Protein AF-M7N4N2-F1 (afdb_monomer)

Mean predicted aligned error: 5.23 Å

Structure (mmCIF, N/CA/C/O backbone):
data_AF-M7N4N2-F1
#
_entry.id   AF-M7N4N2-F1
#
loop_
_atom_site.group_PDB
_atom_site.id
_atom_site.type_symbol
_atom_site.label_atom_id
_atom_site.label_alt_id
_atom_site.label_comp_id
_atom_site.label_asym_id
_atom_site.label_entity_id
_atom_site.label_seq_id
_atom_site.pdbx_PDB_ins_code
_atom_site.Cartn_x
_atom_site.Cartn_y
_atom_site.Cartn_z
_atom_site.occupancy
_atom_site.B_iso_or_equiv
_atom_site.auth_seq_id
_atom_site.auth_comp_id
_atom_site.auth_asym_id
_atom_site.auth_atom_id
_atom_site.pdbx_PDB_model_num
ATOM 1 N N . MET A 1 1 ? 26.432 -6.844 -20.783 1.00 90.00 1 MET A N 1
ATOM 2 C CA . MET A 1 1 ? 25.472 -7.544 -21.665 1.00 90.00 1 MET A CA 1
ATOM 3 C C . MET A 1 1 ? 24.574 -6.519 -22.333 1.00 90.00 1 MET A C 1
ATOM 5 O O . MET A 1 1 ? 24.394 -5.454 -21.760 1.00 90.00 1 MET A O 1
ATOM 9 N N . THR A 1 2 ? 24.080 -6.800 -23.537 1.00 94.50 2 THR A N 1
ATOM 10 C CA . THR A 1 2 ? 23.067 -5.969 -24.218 1.00 94.50 2 THR A CA 1
ATOM 11 C C . THR A 1 2 ? 21.668 -6.240 -23.650 1.00 94.50 2 THR A C 1
ATOM 13 O O . THR A 1 2 ? 21.467 -7.261 -22.993 1.00 94.50 2 THR A O 1
ATOM 16 N N . HIS A 1 3 ? 20.696 -5.360 -23.920 1.00 93.00 3 HIS A N 1
ATOM 17 C CA . HIS A 1 3 ? 19.311 -5.531 -23.453 1.00 93.00 3 HIS A CA 1
ATOM 18 C C . HIS A 1 3 ? 18.666 -6.846 -23.940 1.00 93.00 3 HIS A C 1
ATOM 20 O O . HIS A 1 3 ? 18.163 -7.582 -23.093 1.00 93.00 3 HIS A O 1
ATOM 26 N N . PRO A 1 4 ? 18.774 -7.248 -25.227 1.00 93.38 4 PRO A N 1
ATOM 27 C CA . PRO A 1 4 ? 18.257 -8.546 -25.669 1.00 93.38 4 PRO A CA 1
ATOM 28 C C . PRO A 1 4 ? 18.924 -9.741 -24.977 1.00 93.38 4 PRO A C 1
ATOM 30 O O . PRO A 1 4 ? 18.243 -10.692 -24.610 1.00 93.38 4 PRO A O 1
ATOM 33 N N . GLN A 1 5 ? 20.242 -9.682 -24.745 1.00 94.38 5 GLN A N 1
ATOM 34 C CA . GLN A 1 5 ? 20.967 -10.743 -24.032 1.00 94.38 5 GLN A CA 1
ATOM 35 C C . GLN A 1 5 ? 20.515 -10.870 -22.574 1.00 94.38 5 GLN A C 1
ATOM 37 O O . GLN A 1 5 ? 20.420 -11.979 -22.062 1.00 94.38 5 GLN A O 1
ATOM 42 N N . PHE A 1 6 ? 20.232 -9.746 -21.910 1.00 94.38 6 PHE A N 1
ATOM 43 C CA . PHE A 1 6 ? 19.713 -9.737 -20.545 1.00 94.38 6 PHE A CA 1
ATOM 44 C C . PHE A 1 6 ? 18.327 -10.395 -20.464 1.00 94.38 6 PHE A C 1
ATOM 46 O O . PHE A 1 6 ? 18.113 -11.277 -19.636 1.00 94.38 6 PHE A O 1
ATOM 53 N N . LEU A 1 7 ? 17.406 -10.019 -21.360 1.00 92.12 7 LEU A N 1
ATOM 54 C CA . LEU A 1 7 ? 16.065 -10.612 -21.400 1.00 92.12 7 LEU A CA 1
ATOM 55 C C . LEU A 1 7 ? 16.107 -12.111 -21.719 1.00 92.12 7 LEU A C 1
ATOM 57 O O . LEU A 1 7 ? 15.398 -12.890 -21.084 1.00 92.12 7 LEU A O 1
ATOM 61 N N . GLN A 1 8 ? 16.962 -12.517 -22.660 1.00 92.50 8 GLN A N 1
ATOM 62 C CA . GLN A 1 8 ? 17.154 -13.924 -22.999 1.00 92.50 8 GLN A CA 1
ATOM 63 C C . GLN A 1 8 ? 17.687 -14.724 -21.802 1.00 92.50 8 GLN A C 1
ATOM 65 O O . GLN A 1 8 ? 17.122 -15.762 -21.471 1.00 92.50 8 GLN A O 1
ATOM 70 N N . ALA A 1 9 ? 18.711 -14.220 -21.104 1.00 92.75 9 ALA A N 1
ATOM 71 C CA . ALA A 1 9 ? 19.271 -14.887 -19.928 1.00 92.75 9 ALA A CA 1
ATOM 72 C C . ALA A 1 9 ? 18.239 -15.045 -18.796 1.00 92.75 9 ALA A C 1
ATOM 74 O O . ALA A 1 9 ? 18.207 -16.074 -18.120 1.00 92.75 9 ALA A O 1
ATOM 75 N N . LEU A 1 10 ? 17.358 -14.054 -18.609 1.00 91.62 10 LEU A N 1
ATOM 76 C CA . LEU A 1 10 ? 16.257 -14.153 -17.652 1.00 91.62 10 LEU A CA 1
ATOM 77 C C . LEU A 1 10 ? 15.253 -15.247 -18.049 1.00 91.62 10 LEU A C 1
ATOM 79 O O . LEU A 1 10 ? 14.837 -16.033 -17.195 1.00 91.62 10 LEU A O 1
ATOM 83 N N . GLN A 1 11 ? 14.880 -15.300 -19.331 1.00 89.62 11 GLN A N 1
ATOM 84 C CA . GLN A 1 11 ? 13.925 -16.270 -19.868 1.00 89.62 11 GLN A CA 1
ATOM 85 C C . GLN A 1 11 ? 14.457 -17.708 -19.819 1.00 89.62 11 GLN A C 1
ATOM 87 O O . GLN A 1 11 ? 13.705 -18.630 -19.520 1.00 89.62 11 GLN A O 1
ATOM 92 N N . GLU A 1 12 ? 15.749 -17.898 -20.073 1.00 91.31 12 GLU A N 1
ATOM 93 C CA . GLU A 1 12 ? 16.419 -19.203 -20.018 1.00 91.31 12 GLU A CA 1
ATOM 94 C C . GLU A 1 12 ? 16.733 -19.654 -18.582 1.00 91.31 12 GLU A C 1
ATOM 96 O O . GLU A 1 12 ? 17.287 -20.734 -18.396 1.00 91.31 12 GLU A O 1
ATOM 101 N N . ALA A 1 13 ? 16.371 -18.845 -17.574 1.00 89.44 13 ALA A N 1
ATOM 102 C CA . ALA A 1 13 ? 16.713 -19.061 -16.171 1.00 89.44 13 ALA A CA 1
ATOM 103 C C . ALA A 1 13 ? 18.212 -19.357 -15.997 1.00 89.44 13 ALA A C 1
ATOM 105 O O . ALA A 1 13 ? 18.594 -20.365 -15.416 1.00 89.44 13 ALA A O 1
ATOM 106 N N . ALA A 1 14 ? 19.067 -18.489 -16.540 1.00 91.25 14 ALA A N 1
ATOM 107 C CA . ALA A 1 14 ? 20.512 -18.612 -16.403 1.00 91.25 14 ALA A CA 1
ATOM 108 C C . ALA A 1 14 ? 21.015 -17.973 -15.099 1.00 91.25 14 ALA A C 1
ATOM 110 O O . ALA A 1 14 ? 20.439 -16.999 -14.610 1.00 91.25 14 ALA A O 1
ATOM 111 N N . ASP A 1 15 ? 22.145 -18.471 -14.592 1.00 96.62 15 ASP A N 1
ATOM 112 C CA . ASP A 1 15 ? 22.911 -17.775 -13.559 1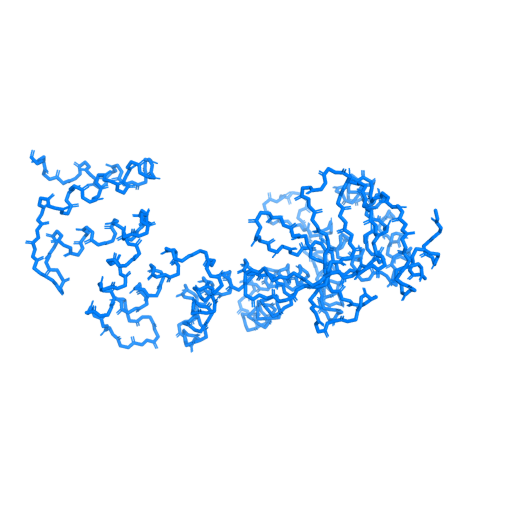.00 96.62 15 ASP A CA 1
ATOM 113 C C . ASP A 1 15 ? 23.715 -16.638 -14.203 1.00 96.62 15 ASP A C 1
ATOM 115 O O . ASP A 1 15 ? 24.532 -16.866 -15.103 1.00 96.62 15 ASP A O 1
ATOM 119 N N . PHE A 1 16 ? 23.505 -15.400 -13.757 1.00 96.19 16 PHE A N 1
ATOM 120 C CA . PHE A 1 16 ? 24.294 -14.263 -14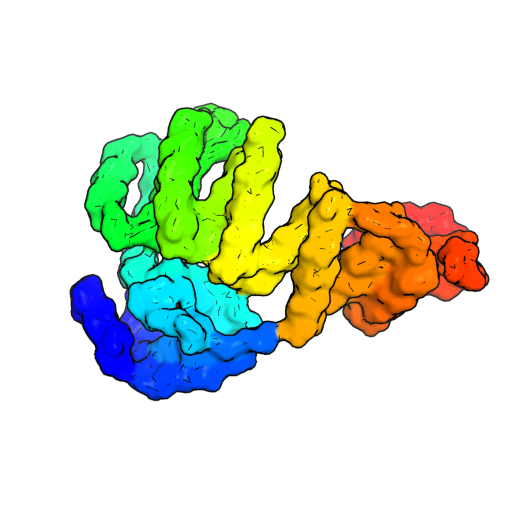.228 1.00 96.19 16 PHE A CA 1
ATOM 121 C C . PHE A 1 16 ? 24.300 -13.101 -13.238 1.00 96.19 16 PHE A C 1
ATOM 123 O O . PHE A 1 16 ? 23.406 -12.927 -12.418 1.00 96.19 16 PHE A O 1
ATOM 130 N N . ARG A 1 17 ? 25.322 -12.255 -13.362 1.00 96.44 17 ARG A N 1
ATOM 131 C CA . ARG A 1 17 ? 25.470 -11.024 -12.585 1.00 96.44 17 ARG A CA 1
ATOM 132 C C . ARG A 1 17 ? 25.033 -9.818 -13.413 1.00 96.44 17 ARG A C 1
ATOM 134 O O . ARG A 1 17 ? 25.464 -9.666 -14.559 1.00 96.44 17 ARG A O 1
ATOM 141 N N . PHE A 1 18 ? 24.237 -8.933 -12.823 1.00 95.69 18 PHE A N 1
ATOM 142 C CA . PHE A 1 18 ? 23.783 -7.693 -13.454 1.00 95.69 18 PHE A CA 1
ATOM 143 C C . PHE A 1 18 ? 23.771 -6.542 -12.445 1.00 95.69 18 PHE A C 1
ATOM 145 O O . PHE A 1 18 ? 23.367 -6.730 -11.309 1.00 95.69 18 PHE A O 1
ATOM 152 N N . SER A 1 19 ? 24.197 -5.344 -12.852 1.00 94.06 19 SER A N 1
ATOM 153 C CA . SER A 1 19 ? 24.074 -4.141 -12.020 1.00 94.06 19 SER A CA 1
ATOM 154 C C . SER A 1 19 ? 23.081 -3.180 -12.652 1.00 94.06 19 SER A C 1
ATOM 156 O O . SER A 1 19 ? 23.233 -2.812 -13.820 1.00 94.06 19 SER A O 1
ATOM 158 N N . ASP A 1 20 ? 22.099 -2.749 -11.865 1.00 90.81 20 ASP A N 1
ATOM 159 C CA . ASP A 1 20 ? 21.059 -1.805 -12.284 1.00 90.81 20 ASP A CA 1
ATOM 160 C C . ASP A 1 20 ? 21.465 -0.334 -12.073 1.00 90.81 20 ASP A C 1
ATOM 162 O O . ASP A 1 20 ? 20.691 0.582 -12.354 1.00 90.81 20 ASP A O 1
ATOM 166 N N . GLY A 1 21 ? 22.704 -0.104 -11.623 1.00 88.56 21 GLY A N 1
ATOM 167 C CA . GLY A 1 21 ? 23.272 1.210 -11.329 1.00 88.56 21 GLY A CA 1
ATOM 168 C C . GLY A 1 21 ? 23.210 1.625 -9.862 1.00 88.56 21 GLY A C 1
ATOM 169 O O . GLY A 1 21 ? 23.968 2.523 -9.495 1.00 88.56 21 GLY A O 1
ATOM 170 N N . THR A 1 22 ? 22.373 0.977 -9.053 1.00 87.12 22 THR A N 1
ATOM 171 C CA . THR A 1 22 ? 22.318 1.148 -7.596 1.00 87.12 22 THR A CA 1
ATOM 172 C C . THR A 1 22 ? 22.915 -0.078 -6.926 1.00 87.12 22 THR A C 1
ATOM 174 O O . THR A 1 22 ? 23.898 0.044 -6.201 1.00 87.12 22 THR A O 1
ATOM 177 N N . ASP A 1 23 ? 22.404 -1.248 -7.297 1.00 91.38 23 ASP A N 1
ATOM 178 C CA . ASP A 1 23 ? 22.748 -2.526 -6.699 1.00 91.38 23 ASP A CA 1
ATOM 179 C C . ASP A 1 23 ? 23.382 -3.453 -7.741 1.00 91.38 23 ASP A C 1
ATOM 181 O O . ASP A 1 23 ? 23.392 -3.200 -8.960 1.00 91.38 23 ASP A O 1
ATOM 185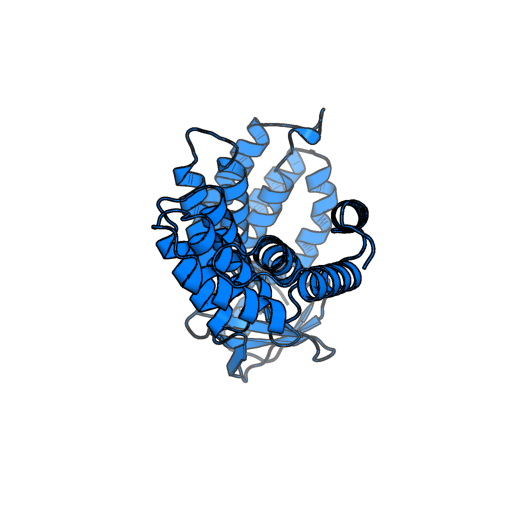 N N . THR A 1 24 ? 23.958 -4.545 -7.249 1.00 95.38 24 THR A N 1
ATOM 186 C CA . THR A 1 24 ? 24.363 -5.674 -8.080 1.00 95.38 24 THR A CA 1
ATOM 187 C C . THR A 1 24 ? 23.529 -6.881 -7.696 1.00 95.38 24 THR A C 1
ATOM 189 O O . THR A 1 24 ? 23.565 -7.325 -6.557 1.00 95.38 24 THR A O 1
ATOM 192 N N . TRP A 1 25 ? 22.851 -7.435 -8.692 1.00 96.50 25 TRP A N 1
ATOM 193 C CA . TRP A 1 25 ? 21.963 -8.578 -8.596 1.00 96.50 25 TRP A CA 1
ATOM 194 C C . TRP A 1 25 ? 22.638 -9.838 -9.142 1.00 96.50 25 TRP A C 1
ATOM 196 O O . TRP A 1 25 ? 23.201 -9.844 -10.247 1.00 96.50 25 TRP A O 1
ATOM 206 N N . LEU A 1 26 ? 22.552 -10.913 -8.370 1.00 97.38 26 LEU A N 1
ATOM 207 C CA . LEU A 1 26 ? 22.976 -12.265 -8.702 1.00 97.38 26 LEU A CA 1
ATOM 208 C C . LEU A 1 26 ? 21.730 -13.069 -9.082 1.00 97.38 26 LEU A C 1
ATOM 210 O O . LEU A 1 26 ? 21.012 -13.577 -8.224 1.00 97.38 26 LEU A O 1
ATOM 214 N N . PHE A 1 27 ? 21.437 -13.148 -10.380 1.00 96.44 27 PHE A N 1
ATOM 215 C CA . PHE A 1 27 ? 20.313 -13.929 -10.886 1.00 96.44 27 PHE A CA 1
ATOM 216 C C . PHE A 1 27 ? 20.612 -15.415 -10.778 1.00 96.44 27 PHE A C 1
ATOM 218 O O . PHE A 1 27 ? 21.732 -15.839 -11.068 1.00 96.44 27 PHE A O 1
ATOM 225 N N . THR A 1 28 ? 19.592 -16.188 -10.404 1.00 94.38 28 THR A N 1
ATOM 226 C CA . THR A 1 28 ? 19.721 -17.630 -10.203 1.00 94.38 28 THR A CA 1
ATOM 227 C C . THR A 1 28 ? 18.779 -18.451 -11.079 1.00 94.38 28 THR A C 1
ATOM 229 O O . THR A 1 28 ? 17.585 -18.158 -11.204 1.00 94.38 28 THR A O 1
ATOM 232 N N . ALA A 1 29 ? 19.320 -19.542 -11.619 1.00 94.56 29 ALA A N 1
ATOM 233 C CA . ALA A 1 29 ? 18.604 -20.603 -12.310 1.00 94.56 29 ALA A CA 1
ATOM 234 C C . ALA A 1 29 ? 17.693 -21.423 -11.387 1.00 94.56 29 ALA A C 1
ATOM 236 O O . ALA A 1 29 ? 16.731 -22.035 -11.846 1.00 94.56 29 ALA A O 1
ATOM 237 N N . SER A 1 30 ? 17.985 -21.443 -10.082 1.00 93.38 30 SER A N 1
ATOM 238 C CA . SER A 1 30 ? 17.276 -22.287 -9.113 1.00 93.38 30 SER A CA 1
ATOM 239 C C . SER A 1 30 ? 15.845 -21.825 -8.816 1.00 93.38 30 SER A C 1
ATOM 241 O O . SER A 1 30 ? 15.022 -22.652 -8.428 1.00 93.38 30 SER A O 1
ATOM 243 N N . ARG A 1 31 ? 15.545 -20.533 -9.031 1.00 92.94 31 ARG A N 1
ATOM 244 C CA . ARG A 1 31 ? 14.210 -19.918 -8.901 1.00 92.94 31 ARG A CA 1
ATOM 245 C C . ARG A 1 31 ? 13.448 -20.365 -7.635 1.00 92.94 31 ARG A C 1
ATOM 247 O O . ARG A 1 31 ? 12.336 -20.887 -7.756 1.00 92.94 31 ARG A O 1
ATOM 254 N N . PRO A 1 32 ? 14.027 -20.223 -6.424 1.00 94.94 32 PRO A N 1
ATOM 255 C CA . PRO A 1 32 ? 13.414 -20.768 -5.224 1.00 94.94 32 PRO A CA 1
ATOM 256 C C . PRO A 1 32 ? 12.083 -20.073 -4.928 1.00 94.94 32 PRO A C 1
ATOM 258 O O . PRO A 1 32 ? 11.907 -18.880 -5.187 1.00 94.94 32 PRO A O 1
ATOM 261 N N . LEU A 1 33 ? 11.143 -20.841 -4.377 1.00 95.38 33 LEU A N 1
ATOM 262 C CA . LEU A 1 33 ? 9.864 -20.319 -3.921 1.00 95.38 33 LEU A CA 1
ATOM 263 C C . LEU A 1 33 ? 9.989 -19.842 -2.474 1.00 95.38 33 LEU A C 1
ATOM 265 O O . LEU A 1 33 ? 10.399 -20.609 -1.603 1.00 95.38 33 LEU A O 1
ATOM 269 N N . VAL A 1 34 ? 9.572 -18.608 -2.220 1.00 94.31 34 VAL A N 1
ATOM 270 C CA . VAL A 1 34 ? 9.496 -18.020 -0.881 1.00 94.31 34 VAL A CA 1
ATOM 271 C C . VAL A 1 34 ? 8.070 -17.567 -0.593 1.00 94.31 34 VAL A C 1
ATOM 273 O O . VAL A 1 34 ? 7.335 -17.168 -1.498 1.00 94.31 34 VAL A O 1
ATOM 276 N N . GLN A 1 35 ? 7.666 -17.649 0.673 1.00 92.81 35 GLN A N 1
ATOM 277 C CA . GLN A 1 35 ? 6.373 -17.149 1.124 1.00 92.81 35 GLN A CA 1
ATOM 278 C C . GLN A 1 35 ? 6.588 -15.885 1.954 1.00 92.81 35 GLN A C 1
ATOM 280 O O . GLN A 1 35 ? 7.230 -15.934 3.000 1.00 92.81 35 GLN A O 1
ATOM 285 N N . VAL A 1 36 ? 6.035 -14.771 1.485 1.00 90.81 36 VAL A N 1
ATOM 286 C CA . VAL A 1 36 ? 6.183 -13.438 2.075 1.00 90.81 36 VAL A CA 1
ATOM 287 C C . VAL A 1 36 ? 4.798 -12.832 2.233 1.00 90.81 36 VAL A C 1
ATOM 289 O O . VAL A 1 36 ? 4.016 -12.824 1.285 1.00 90.81 36 VAL A O 1
ATOM 292 N N . GLU A 1 37 ? 4.453 -12.411 3.451 1.00 88.06 37 GLU A N 1
ATOM 293 C CA . GLU A 1 37 ? 3.148 -11.812 3.780 1.00 88.06 37 GLU A CA 1
ATOM 294 C C . GLU A 1 37 ? 1.936 -12.627 3.268 1.00 88.06 37 GLU A C 1
ATOM 296 O O . GLU A 1 37 ? 0.955 -12.103 2.732 1.00 88.06 37 GLU A O 1
ATOM 301 N N . GLY A 1 38 ? 2.024 -13.959 3.376 1.00 84.19 38 GLY A N 1
ATOM 302 C CA . GLY A 1 38 ? 0.986 -14.887 2.912 1.00 84.19 38 GLY A CA 1
ATOM 303 C C . GLY A 1 38 ? 0.906 -15.070 1.389 1.00 84.19 38 GLY A C 1
ATOM 304 O O . GLY A 1 38 ? 0.052 -15.821 0.919 1.00 84.19 38 GLY A O 1
ATOM 305 N N . GLN A 1 39 ? 1.794 -14.440 0.620 1.00 86.88 39 GLN A N 1
ATOM 306 C CA . GLN A 1 39 ? 1.899 -14.553 -0.834 1.00 86.88 39 GLN A CA 1
ATOM 307 C C . GLN A 1 39 ? 3.131 -15.371 -1.234 1.00 86.88 39 GLN A C 1
ATOM 309 O O . GLN A 1 39 ? 4.159 -15.350 -0.565 1.00 86.88 39 GLN A O 1
ATOM 314 N N . ASN A 1 40 ? 3.024 -16.095 -2.346 1.00 92.62 40 ASN A N 1
ATOM 315 C CA . ASN A 1 40 ? 4.109 -16.911 -2.880 1.00 92.62 40 ASN A CA 1
ATOM 316 C C . ASN A 1 40 ? 4.858 -16.144 -3.972 1.00 92.62 40 ASN A C 1
ATOM 318 O O . ASN A 1 40 ? 4.245 -15.706 -4.952 1.00 92.62 40 ASN A O 1
ATOM 322 N N . PHE A 1 41 ? 6.176 -16.061 -3.832 1.00 94.88 41 PHE A N 1
ATOM 323 C CA . PHE A 1 41 ? 7.072 -15.427 -4.789 1.00 94.88 41 PHE A CA 1
ATOM 324 C C . PHE A 1 41 ? 8.110 -16.415 -5.306 1.00 94.88 41 PHE A C 1
ATOM 326 O O . PHE A 1 41 ? 8.611 -17.257 -4.565 1.00 94.88 41 PHE A O 1
ATOM 333 N N . ILE A 1 42 ? 8.440 -16.289 -6.586 1.00 95.25 42 ILE A N 1
ATOM 334 C CA . ILE A 1 42 ? 9.600 -16.929 -7.198 1.00 95.25 42 ILE A CA 1
ATOM 335 C C . ILE A 1 42 ? 10.741 -15.919 -7.143 1.00 95.25 42 ILE A C 1
ATOM 337 O O . ILE A 1 42 ? 10.647 -14.851 -7.753 1.00 95.25 42 ILE A O 1
ATOM 341 N N . VAL A 1 43 ? 11.815 -16.252 -6.432 1.00 95.62 43 VAL A N 1
ATOM 342 C CA . VAL A 1 43 ? 13.010 -15.407 -6.365 1.00 95.62 43 VAL A CA 1
ATOM 343 C C . VAL A 1 43 ? 13.768 -15.511 -7.682 1.00 95.62 43 VAL A C 1
ATOM 345 O O . VAL A 1 43 ? 14.073 -16.598 -8.176 1.00 95.62 43 VAL A O 1
ATOM 348 N N . LEU A 1 44 ? 14.061 -14.359 -8.272 1.00 95.56 44 LEU A N 1
ATOM 349 C CA . LEU A 1 44 ? 14.804 -14.242 -9.515 1.00 95.56 44 LEU A CA 1
ATOM 350 C C . LEU A 1 44 ? 16.286 -13.952 -9.284 1.00 95.56 44 LEU A C 1
ATOM 352 O O . LEU A 1 44 ? 17.119 -14.450 -10.047 1.00 95.56 44 LEU A O 1
ATOM 356 N N . ALA A 1 45 ? 16.594 -13.140 -8.276 1.00 96.44 45 ALA A N 1
ATOM 357 C CA . ALA A 1 45 ? 17.944 -12.723 -7.938 1.00 96.44 45 ALA A CA 1
ATOM 358 C C . ALA A 1 45 ? 18.055 -12.341 -6.461 1.00 96.44 45 ALA A C 1
ATOM 360 O O . ALA A 1 45 ? 17.051 -12.037 -5.822 1.00 96.44 45 ALA A O 1
ATOM 361 N N . GLU A 1 46 ? 19.284 -12.294 -5.966 1.00 96.88 46 GLU A N 1
ATOM 362 C CA . GLU A 1 46 ? 19.640 -11.737 -4.658 1.00 96.88 46 GLU A CA 1
ATOM 363 C C . GLU A 1 46 ? 20.687 -10.645 -4.864 1.00 96.88 46 GLU A C 1
ATOM 365 O O . GLU A 1 46 ? 21.408 -10.655 -5.869 1.00 96.88 46 GLU A O 1
ATOM 370 N N . ASP A 1 47 ? 20.755 -9.676 -3.966 1.00 95.06 47 ASP A N 1
ATOM 371 C CA . ASP A 1 47 ? 21.833 -8.697 -3.976 1.00 95.06 47 ASP A CA 1
ATOM 372 C C . ASP A 1 47 ? 23.170 -9.336 -3.530 1.00 95.06 47 ASP A C 1
ATOM 374 O O . ASP A 1 47 ? 23.227 -10.474 -3.063 1.00 95.06 47 ASP A O 1
ATOM 378 N N . GLU A 1 48 ? 24.293 -8.630 -3.700 1.00 93.06 48 GLU A N 1
ATOM 379 C CA . GLU A 1 48 ? 25.612 -9.177 -3.335 1.00 93.06 48 GLU A CA 1
ATOM 380 C C . GLU A 1 48 ? 25.811 -9.391 -1.829 1.00 93.06 48 GLU A C 1
ATOM 382 O O . GLU A 1 48 ? 26.700 -10.159 -1.451 1.00 93.06 48 GLU A O 1
ATOM 387 N N . LEU A 1 49 ? 25.033 -8.710 -0.982 1.00 89.94 49 LEU A N 1
ATOM 388 C CA . LEU A 1 49 ? 25.108 -8.859 0.470 1.00 89.94 49 LEU A CA 1
ATOM 389 C C . LEU A 1 49 ? 24.196 -9.984 0.985 1.00 89.94 49 LEU A C 1
ATOM 391 O O . LEU A 1 49 ? 24.407 -10.460 2.101 1.00 89.94 49 LEU A O 1
ATOM 395 N N . GLY A 1 50 ? 23.244 -10.453 0.170 1.00 88.75 50 GLY A N 1
ATOM 396 C CA . GLY A 1 50 ? 22.231 -11.432 0.568 1.00 88.75 50 GLY A CA 1
ATOM 397 C C . GLY A 1 50 ? 21.196 -10.854 1.538 1.00 88.75 50 GLY A C 1
ATOM 398 O O . GLY A 1 50 ? 20.578 -11.606 2.290 1.00 88.75 50 GLY A O 1
ATOM 399 N N . GLU A 1 51 ? 21.049 -9.530 1.558 1.00 89.69 51 GLU A N 1
ATOM 400 C CA . GLU A 1 51 ? 20.103 -8.793 2.400 1.00 89.69 51 GLU A CA 1
ATOM 401 C C . GLU A 1 51 ? 18.750 -8.625 1.696 1.00 89.69 51 GLU A C 1
ATOM 403 O O . GLU A 1 51 ? 17.706 -8.647 2.352 1.00 89.69 51 GLU A O 1
ATOM 408 N N . SER A 1 52 ? 18.765 -8.545 0.363 1.00 94.88 52 SER A N 1
ATOM 409 C CA . SER A 1 52 ? 17.590 -8.251 -0.450 1.00 94.88 52 SER A CA 1
ATOM 410 C C . SER A 1 52 ? 17.418 -9.275 -1.563 1.00 94.88 52 SER A C 1
ATOM 412 O O . SER A 1 52 ? 18.343 -9.595 -2.314 1.00 94.88 52 SER A O 1
ATOM 414 N N . GLN A 1 53 ? 16.191 -9.757 -1.729 1.00 96.50 53 GLN A N 1
ATOM 415 C CA . GLN A 1 53 ? 15.826 -10.637 -2.833 1.00 96.50 53 GLN A CA 1
ATOM 416 C C . GLN A 1 53 ? 14.931 -9.888 -3.816 1.00 96.50 53 GLN A C 1
ATOM 418 O O . GLN A 1 53 ? 14.092 -9.080 -3.437 1.00 96.50 53 GLN A O 1
ATOM 423 N N . MET A 1 54 ? 15.069 -10.181 -5.102 1.00 96.19 54 MET A N 1
ATOM 424 C CA . MET A 1 54 ? 14.144 -9.717 -6.126 1.00 96.19 54 MET A CA 1
ATOM 425 C C . MET A 1 54 ? 13.340 -10.904 -6.630 1.00 96.19 54 MET A C 1
ATOM 427 O O . MET A 1 54 ? 13.910 -11.920 -7.031 1.00 96.19 54 MET A O 1
ATOM 431 N N . GLY A 1 55 ? 12.019 -10.771 -6.659 1.00 95.38 55 GLY A N 1
ATOM 432 C CA . GLY A 1 55 ? 11.123 -11.847 -7.055 1.00 95.38 55 GLY A CA 1
ATOM 433 C C . GLY A 1 55 ? 9.921 -11.387 -7.865 1.00 95.38 55 GLY A C 1
ATOM 434 O O . GLY A 1 55 ? 9.680 -10.201 -8.069 1.00 95.38 55 GLY A O 1
ATOM 435 N N . ILE A 1 56 ? 9.161 -12.368 -8.329 1.00 94.81 56 ILE A N 1
ATOM 436 C CA . ILE A 1 56 ? 7.872 -12.195 -9.005 1.00 94.81 56 ILE A CA 1
ATOM 437 C C . ILE A 1 56 ? 6.824 -13.013 -8.271 1.00 94.81 56 ILE A C 1
ATOM 439 O O . ILE A 1 56 ? 7.156 -14.002 -7.616 1.00 94.81 56 ILE A O 1
ATOM 443 N N . ARG A 1 57 ? 5.547 -12.667 -8.408 1.00 92.25 57 ARG A N 1
ATOM 444 C CA . ARG A 1 57 ? 4.481 -13.529 -7.886 1.00 92.25 57 ARG A CA 1
ATOM 445 C C . ARG A 1 57 ? 4.488 -14.869 -8.614 1.00 92.25 57 ARG A C 1
ATOM 447 O O . ARG A 1 57 ? 4.613 -14.917 -9.833 1.00 92.25 57 ARG A O 1
ATOM 454 N N . ALA A 1 58 ? 4.284 -15.962 -7.882 1.00 88.38 58 ALA A N 1
ATOM 455 C CA . ALA A 1 58 ? 4.420 -17.319 -8.421 1.00 88.38 58 ALA A CA 1
ATOM 456 C C . ALA A 1 58 ? 3.444 -17.682 -9.561 1.00 88.38 58 ALA A C 1
ATOM 458 O O . ALA A 1 58 ? 3.631 -18.697 -10.224 1.00 88.38 58 ALA A O 1
ATOM 459 N N . GLN A 1 59 ? 2.395 -16.884 -9.777 1.00 79.75 59 GLN A N 1
ATOM 460 C CA . GLN A 1 59 ? 1.417 -17.077 -10.855 1.00 79.75 59 GLN A CA 1
ATOM 461 C C . GLN A 1 59 ? 1.745 -16.266 -12.121 1.00 79.75 59 GLN A C 1
ATOM 463 O O . GLN A 1 59 ? 1.010 -16.351 -13.103 1.00 79.75 59 GLN A O 1
ATOM 468 N N . GLU A 1 60 ? 2.809 -15.461 -12.099 1.00 79.00 60 GLU A N 1
ATOM 469 C CA . GLU A 1 60 ? 3.178 -14.560 -13.189 1.00 79.00 60 GLU A CA 1
ATOM 470 C C . GLU A 1 60 ? 4.359 -15.106 -14.007 1.00 79.00 60 GLU A C 1
ATOM 472 O O . GLU A 1 60 ? 5.252 -15.780 -13.498 1.00 79.00 60 GLU A O 1
ATOM 477 N N . GLU A 1 61 ? 4.373 -14.784 -15.300 1.00 73.38 61 GLU A N 1
ATOM 478 C CA . GLU A 1 61 ? 5.468 -15.125 -16.213 1.00 73.38 61 GLU A CA 1
ATOM 479 C C . GLU A 1 61 ? 6.653 -14.156 -16.027 1.00 73.38 61 GLU A C 1
ATOM 481 O O . GLU A 1 61 ? 6.464 -12.955 -16.236 1.00 73.38 61 GLU A O 1
ATOM 486 N N . PRO A 1 62 ? 7.890 -14.614 -15.741 1.00 70.38 62 PRO A N 1
ATOM 487 C CA . PRO A 1 62 ? 9.007 -13.744 -15.344 1.00 70.38 62 PRO A CA 1
ATOM 488 C C . PRO A 1 62 ? 9.334 -12.574 -16.278 1.00 70.38 62 PRO A C 1
ATOM 490 O O . PRO A 1 62 ? 9.811 -11.534 -15.834 1.00 70.38 62 PRO A O 1
ATOM 493 N N . SER A 1 63 ? 9.096 -12.727 -17.581 1.00 67.44 63 SER A N 1
ATOM 494 C CA . SER A 1 63 ? 9.393 -11.688 -18.579 1.00 67.44 63 SER A CA 1
ATOM 495 C C . SER A 1 63 ? 8.340 -10.576 -18.653 1.00 67.44 63 SER A C 1
ATOM 497 O O . SER A 1 63 ? 8.590 -9.539 -19.270 1.00 67.44 63 SER A O 1
ATOM 499 N N . ARG A 1 64 ? 7.166 -10.790 -18.052 1.00 72.31 64 ARG A N 1
ATOM 500 C CA . ARG A 1 64 ? 6.016 -9.869 -18.059 1.00 72.31 64 ARG A CA 1
ATOM 501 C C . ARG A 1 64 ? 5.479 -9.569 -16.660 1.00 72.31 64 ARG A C 1
ATOM 503 O O . ARG A 1 64 ? 4.522 -8.813 -16.539 1.00 72.31 64 ARG A O 1
ATOM 510 N N . ALA A 1 65 ? 6.064 -10.199 -15.651 1.00 85.12 65 ALA A N 1
ATOM 511 C CA . ALA A 1 65 ? 5.703 -10.054 -14.262 1.00 85.12 65 ALA A CA 1
ATOM 512 C C . ALA A 1 65 ? 6.215 -8.736 -13.692 1.00 85.12 65 ALA A C 1
ATOM 514 O O . ALA A 1 65 ? 7.290 -8.246 -14.059 1.00 85.12 65 ALA A O 1
ATOM 515 N N . ASN A 1 66 ? 5.461 -8.239 -12.723 1.00 93.06 66 ASN A N 1
ATOM 516 C CA . ASN A 1 66 ? 5.906 -7.157 -11.872 1.00 93.06 66 ASN A CA 1
ATOM 517 C C . ASN A 1 66 ? 7.028 -7.674 -10.965 1.00 93.06 66 ASN A C 1
ATOM 519 O O . ASN A 1 66 ? 6.911 -8.737 -10.352 1.00 93.06 66 ASN A O 1
ATOM 523 N N . LEU A 1 67 ? 8.122 -6.922 -10.888 1.00 95.19 67 LEU A N 1
ATOM 524 C CA . LEU A 1 67 ? 9.252 -7.226 -10.024 1.00 95.19 67 LEU A CA 1
ATOM 525 C C . LEU A 1 67 ? 9.000 -6.632 -8.642 1.00 95.19 67 LEU A C 1
ATOM 527 O O . LEU A 1 67 ? 8.682 -5.447 -8.508 1.00 95.19 67 LEU A O 1
ATOM 531 N N . PHE A 1 68 ? 9.182 -7.459 -7.623 1.00 95.94 68 PHE A N 1
ATOM 532 C CA . PHE A 1 68 ? 9.065 -7.097 -6.222 1.00 95.94 68 PHE A CA 1
ATOM 533 C C . PHE A 1 68 ? 10.422 -7.223 -5.544 1.00 95.94 68 PHE A C 1
ATOM 535 O O . PHE A 1 68 ? 11.173 -8.163 -5.810 1.00 95.94 68 PHE A O 1
ATOM 542 N N . LEU A 1 69 ? 10.708 -6.271 -4.668 1.00 96.25 69 LEU A N 1
ATOM 543 C CA . LEU A 1 69 ? 11.818 -6.316 -3.735 1.00 96.25 69 LEU A CA 1
ATOM 544 C C . LEU A 1 69 ? 11.318 -6.978 -2.452 1.00 96.25 69 LEU A C 1
ATOM 546 O O . LEU A 1 69 ? 10.272 -6.595 -1.928 1.00 96.25 69 LEU A O 1
ATOM 550 N N . ILE A 1 70 ? 12.039 -7.988 -1.990 1.00 95.75 70 ILE A N 1
ATOM 551 C CA . ILE A 1 70 ? 11.708 -8.805 -0.832 1.00 95.75 70 ILE A CA 1
ATOM 552 C C . ILE A 1 70 ? 12.808 -8.605 0.206 1.00 95.75 70 ILE A C 1
ATOM 554 O O . ILE A 1 70 ? 13.951 -9.007 -0.012 1.00 95.75 70 ILE A O 1
ATOM 558 N N . GLU A 1 71 ? 12.446 -7.992 1.326 1.00 93.50 71 GLU A N 1
ATOM 559 C CA . GLU A 1 71 ? 13.356 -7.598 2.404 1.00 93.50 71 GLU A CA 1
ATOM 560 C C . GLU A 1 71 ? 12.654 -7.802 3.741 1.00 93.50 71 GLU A C 1
ATOM 562 O O . GLU A 1 71 ? 11.469 -7.511 3.865 1.00 93.50 71 GLU A O 1
ATOM 567 N N . GLU A 1 72 ? 13.363 -8.334 4.739 1.00 86.50 72 GLU A N 1
ATOM 568 C CA . GLU A 1 72 ? 12.864 -8.455 6.122 1.00 86.50 72 GLU A CA 1
ATOM 569 C C . GLU A 1 72 ? 11.464 -9.107 6.273 1.00 86.50 72 GLU A C 1
ATOM 571 O O . GLU A 1 72 ? 10.765 -8.899 7.263 1.00 86.50 72 GLU A O 1
ATOM 576 N N . GLY A 1 73 ? 11.057 -9.957 5.322 1.00 84.19 73 GLY A N 1
ATOM 577 C CA . GLY A 1 73 ? 9.739 -10.602 5.329 1.00 84.19 73 GLY A CA 1
ATOM 578 C C . GLY A 1 73 ? 8.594 -9.746 4.774 1.00 84.19 73 GLY A C 1
ATOM 579 O O . GLY A 1 73 ? 7.436 -10.132 4.941 1.00 84.19 73 GLY A O 1
ATOM 580 N N . GLU A 1 74 ? 8.904 -8.650 4.084 1.00 90.50 74 GLU A N 1
ATOM 581 C CA . GLU A 1 74 ? 7.978 -7.800 3.333 1.00 90.50 74 GLU A CA 1
ATOM 582 C C . GLU A 1 74 ? 8.267 -7.879 1.827 1.00 90.50 74 GLU A C 1
ATOM 584 O O . GLU A 1 74 ? 9.399 -8.134 1.414 1.00 90.50 74 GLU A O 1
ATOM 589 N N . ALA A 1 75 ? 7.243 -7.672 0.990 1.00 93.00 75 ALA A N 1
ATOM 590 C CA . ALA A 1 75 ? 7.398 -7.588 -0.462 1.00 93.00 75 ALA A CA 1
ATOM 591 C C . ALA A 1 75 ? 6.847 -6.258 -0.991 1.00 93.00 75 ALA A C 1
ATOM 593 O O . ALA A 1 75 ? 5.640 -6.013 -0.970 1.00 93.00 75 ALA A O 1
ATOM 594 N N . THR A 1 76 ? 7.724 -5.413 -1.532 1.00 94.19 76 THR A N 1
ATOM 595 C CA . THR A 1 76 ? 7.370 -4.094 -2.073 1.00 94.19 76 THR A CA 1
ATOM 596 C C . THR A 1 76 ? 7.510 -4.061 -3.587 1.00 94.19 76 THR A C 1
ATOM 598 O O . THR A 1 76 ? 8.364 -4.730 -4.171 1.00 94.19 76 THR A O 1
ATOM 601 N N . PHE A 1 77 ? 6.647 -3.300 -4.262 1.00 93.31 77 PHE A N 1
ATOM 602 C CA . PHE A 1 77 ? 6.750 -3.171 -5.714 1.00 93.31 77 PHE A CA 1
ATOM 603 C C . PHE A 1 77 ? 8.046 -2.441 -6.107 1.00 93.31 77 PHE A C 1
ATOM 605 O O . PHE A 1 77 ? 8.258 -1.291 -5.719 1.00 93.31 77 PHE A O 1
ATOM 612 N N . MET A 1 78 ? 8.875 -3.074 -6.940 1.00 93.25 78 MET A N 1
ATOM 613 C CA . MET A 1 78 ? 10.174 -2.545 -7.365 1.00 93.25 78 MET A CA 1
ATOM 614 C C . MET A 1 78 ? 10.123 -1.956 -8.780 1.00 93.25 78 MET A C 1
ATOM 616 O O . MET A 1 78 ? 10.490 -0.798 -8.990 1.00 93.25 78 MET A O 1
ATOM 620 N N . ALA A 1 79 ? 9.677 -2.743 -9.762 1.00 93.50 79 ALA A N 1
ATOM 621 C CA . ALA A 1 79 ? 9.664 -2.353 -11.172 1.00 93.50 79 ALA A CA 1
ATOM 622 C C . ALA A 1 79 ? 8.582 -3.105 -11.957 1.00 93.50 79 ALA A C 1
ATOM 624 O O . ALA A 1 79 ? 8.232 -4.232 -11.626 1.00 93.50 79 ALA A O 1
ATOM 625 N N . LEU A 1 80 ? 8.090 -2.512 -13.046 1.00 91.75 80 LEU A N 1
ATOM 626 C CA . LEU A 1 80 ? 7.077 -3.131 -13.908 1.00 91.75 80 LEU A CA 1
ATOM 627 C C . LEU A 1 80 ? 7.633 -4.315 -14.703 1.00 91.75 80 LEU A C 1
ATOM 629 O O . LEU A 1 80 ? 6.900 -5.230 -15.049 1.00 91.75 80 LEU A O 1
ATOM 633 N N . SER A 1 81 ? 8.912 -4.271 -15.083 1.00 91.38 81 SER A N 1
ATOM 634 C CA . SER A 1 81 ? 9.498 -5.308 -15.935 1.00 91.38 81 SER A CA 1
ATOM 635 C C . SER A 1 81 ? 11.016 -5.373 -15.835 1.00 91.38 81 SER A C 1
ATOM 637 O O . SER A 1 81 ? 11.687 -4.409 -15.457 1.00 91.38 81 SER A O 1
ATOM 639 N N . ALA A 1 82 ? 11.572 -6.485 -16.311 1.00 92.31 82 ALA A N 1
ATOM 640 C CA . ALA A 1 82 ? 13.008 -6.657 -16.495 1.00 92.31 82 ALA A CA 1
ATOM 641 C C . ALA A 1 82 ? 13.621 -5.588 -17.426 1.00 92.31 82 ALA A C 1
ATOM 643 O O . ALA A 1 82 ? 14.732 -5.121 -17.186 1.00 92.31 82 ALA A O 1
ATOM 644 N N . SER A 1 83 ? 12.899 -5.146 -18.464 1.00 93.00 83 SER A N 1
ATOM 645 C CA . SER A 1 83 ? 13.362 -4.059 -19.339 1.00 93.00 83 SER A CA 1
ATOM 646 C C . SER A 1 83 ? 13.537 -2.745 -18.582 1.00 93.00 83 SER A C 1
ATOM 648 O O . SER A 1 83 ? 14.529 -2.049 -18.785 1.00 93.00 83 SER A O 1
ATOM 650 N N . GLU A 1 84 ? 12.610 -2.419 -17.683 1.00 93.69 84 GLU A N 1
ATOM 651 C CA . GLU A 1 84 ? 12.747 -1.238 -16.833 1.00 93.69 84 GLU A CA 1
ATOM 652 C C . GLU A 1 84 ? 13.957 -1.363 -15.903 1.00 93.69 84 GLU A C 1
ATOM 654 O O . GLU A 1 84 ? 14.771 -0.441 -15.842 1.00 93.69 84 GLU A O 1
ATOM 659 N N . LEU A 1 85 ? 14.118 -2.517 -15.245 1.00 94.31 85 LEU A N 1
ATOM 660 C CA . LEU A 1 85 ? 15.276 -2.791 -14.392 1.00 94.31 85 LEU A CA 1
ATOM 661 C C . LEU A 1 85 ? 16.591 -2.609 -15.163 1.00 94.31 85 LEU A C 1
ATOM 663 O O . LEU A 1 85 ? 17.509 -1.945 -14.682 1.00 94.31 85 LEU A O 1
ATOM 667 N N . TYR A 1 86 ? 16.664 -3.132 -16.391 1.00 94.38 86 TYR A N 1
ATOM 668 C CA . TYR A 1 86 ? 17.842 -2.999 -17.244 1.00 94.38 86 TYR A CA 1
ATOM 669 C C . TYR A 1 86 ? 18.197 -1.531 -17.519 1.00 94.38 86 TYR A C 1
ATOM 671 O O . TYR A 1 86 ? 19.369 -1.143 -17.520 1.00 94.38 86 TYR A O 1
ATOM 679 N N . HIS A 1 87 ? 17.182 -0.699 -17.752 1.00 93.44 87 HIS A N 1
ATOM 680 C CA . HIS A 1 87 ? 17.356 0.712 -18.078 1.00 93.44 87 HIS A CA 1
ATOM 681 C C . HIS A 1 87 ? 17.458 1.633 -16.855 1.00 93.44 87 HIS A C 1
ATOM 683 O O . HIS A 1 87 ? 17.766 2.814 -17.034 1.00 93.44 87 HIS A O 1
ATOM 689 N N . ARG A 1 88 ? 17.287 1.122 -15.626 1.00 90.44 88 ARG A N 1
ATOM 690 C CA . ARG A 1 88 ? 17.287 1.904 -14.376 1.00 90.44 88 ARG A CA 1
ATOM 691 C C . ARG A 1 88 ? 18.496 2.837 -14.262 1.00 90.44 88 ARG A C 1
ATOM 693 O O . ARG A 1 88 ? 18.319 4.040 -14.083 1.00 90.44 88 ARG A O 1
ATOM 700 N N . LYS A 1 89 ? 19.716 2.334 -14.488 1.00 89.56 89 LYS A N 1
ATOM 701 C CA . LYS A 1 89 ? 20.953 3.141 -14.471 1.00 89.56 89 LYS A CA 1
ATOM 702 C C . LYS A 1 89 ? 20.910 4.328 -15.431 1.00 89.56 89 LYS A C 1
ATOM 704 O O . LYS A 1 89 ? 21.361 5.420 -15.093 1.00 89.56 89 LYS A O 1
ATOM 709 N N . ALA A 1 90 ? 20.407 4.108 -16.645 1.00 88.19 90 ALA A N 1
ATOM 710 C CA . ALA A 1 90 ? 20.303 5.156 -17.652 1.00 88.19 90 ALA A CA 1
ATOM 711 C C . ALA A 1 90 ? 19.227 6.176 -17.255 1.00 88.19 90 ALA A C 1
ATOM 713 O O . ALA A 1 90 ? 19.496 7.375 -17.274 1.00 88.19 90 ALA A O 1
ATOM 714 N N . LEU A 1 91 ? 18.053 5.702 -16.820 1.00 84.31 91 LEU A N 1
ATOM 715 C CA . LEU A 1 91 ? 16.945 6.526 -16.323 1.00 84.31 91 LEU A CA 1
ATOM 716 C C . LEU A 1 91 ? 17.372 7.431 -15.160 1.00 84.31 91 LEU A C 1
ATOM 718 O O . LEU A 1 91 ? 17.040 8.618 -15.167 1.00 84.31 91 LEU A O 1
ATOM 722 N N . LEU A 1 92 ? 18.204 6.924 -14.241 1.00 80.69 92 LEU A N 1
ATOM 723 C CA . LEU A 1 92 ? 18.776 7.716 -13.150 1.00 80.69 92 LEU A CA 1
ATOM 724 C C . LEU A 1 92 ? 19.533 8.961 -13.653 1.00 80.69 92 LEU A C 1
ATOM 726 O O . LEU A 1 92 ? 19.403 10.047 -13.087 1.00 80.69 92 LEU A O 1
ATOM 730 N N . GLY A 1 93 ? 20.263 8.834 -14.764 1.00 79.38 93 GLY A N 1
ATOM 731 C CA . GLY A 1 93 ? 20.988 9.938 -15.400 1.00 79.38 93 GLY A CA 1
ATOM 732 C C . GLY A 1 93 ? 20.094 11.003 -16.053 1.00 79.38 93 GLY A C 1
ATOM 733 O O . GLY A 1 93 ? 20.553 12.124 -16.296 1.00 79.38 93 GLY A O 1
ATOM 734 N N . TYR A 1 94 ? 18.820 10.691 -16.314 1.00 78.12 94 TYR A N 1
ATOM 735 C CA . TYR A 1 94 ? 17.879 11.603 -16.967 1.00 78.12 94 TYR A CA 1
ATOM 736 C C . TYR A 1 94 ? 17.003 12.400 -15.993 1.00 78.12 94 TYR A C 1
ATOM 738 O O . TYR A 1 94 ? 16.493 13.445 -16.394 1.00 78.12 94 TYR A O 1
ATOM 746 N N . PHE A 1 95 ? 16.865 12.014 -14.717 1.00 70.50 95 PHE A N 1
ATOM 747 C CA . PHE A 1 95 ? 16.003 12.747 -13.765 1.00 70.50 95 PHE A CA 1
ATOM 748 C C . PHE A 1 95 ? 16.348 14.240 -13.641 1.00 70.50 95 PHE A C 1
ATOM 750 O O . PHE A 1 95 ? 15.460 15.097 -13.581 1.00 70.50 95 PHE A O 1
ATOM 757 N N . SER A 1 96 ? 17.636 14.591 -13.668 1.00 67.00 96 SER A N 1
ATOM 758 C CA . SER A 1 96 ? 18.077 15.995 -13.647 1.00 67.00 96 SER A CA 1
ATOM 759 C C . SER A 1 96 ? 17.643 16.769 -14.902 1.00 67.00 96 SER A C 1
ATOM 761 O O . SER A 1 96 ? 17.348 17.962 -14.844 1.00 67.00 96 SER A O 1
ATOM 763 N N . GLN A 1 97 ? 17.540 16.088 -16.044 1.00 68.69 97 GLN A N 1
ATOM 764 C CA . GLN A 1 97 ? 17.096 16.669 -17.309 1.00 68.69 97 GLN A CA 1
ATOM 765 C C . GLN A 1 97 ? 15.568 16.804 -17.336 1.00 68.69 97 GLN A C 1
ATOM 767 O O . GLN A 1 97 ? 15.063 17.870 -17.695 1.00 68.69 97 GLN A O 1
ATOM 772 N N . LEU A 1 98 ? 14.845 15.782 -16.861 1.00 66.12 98 LEU A N 1
ATOM 773 C CA . LEU A 1 98 ? 13.382 15.767 -16.743 1.00 66.12 98 LEU A CA 1
ATOM 774 C C . LEU A 1 98 ? 12.857 16.835 -15.771 1.00 66.12 98 LEU A C 1
ATOM 776 O O . LEU A 1 98 ? 11.808 17.430 -16.004 1.00 66.12 98 LEU A O 1
ATOM 780 N N . SER A 1 99 ? 13.594 17.146 -14.707 1.00 62.38 99 SER A N 1
ATOM 781 C CA . SER A 1 99 ? 13.229 18.223 -13.773 1.00 62.38 99 SER A CA 1
ATOM 782 C C . SER A 1 99 ? 13.506 19.631 -14.324 1.00 62.38 99 SER A C 1
ATOM 784 O O . SER A 1 99 ? 12.924 20.608 -13.849 1.00 62.38 99 SER A O 1
ATOM 786 N N . SER A 1 100 ? 14.351 19.758 -15.356 1.00 65.00 100 SER A N 1
ATOM 787 C CA . SER A 1 100 ? 14.748 21.051 -15.935 1.00 65.00 100 SER A CA 1
ATOM 788 C C . SER A 1 100 ? 13.731 21.668 -16.909 1.00 65.00 100 SER A C 1
ATOM 790 O O . SER A 1 100 ? 13.884 22.829 -17.290 1.00 65.00 100 SER A O 1
ATOM 792 N N . GLY A 1 101 ? 12.698 20.928 -17.330 1.00 61.09 101 GLY A N 1
ATOM 793 C CA . GLY A 1 101 ? 11.636 21.445 -18.206 1.00 61.09 101 GLY A CA 1
ATOM 794 C C . GLY A 1 101 ? 12.009 21.569 -19.691 1.00 61.09 101 GLY A C 1
ATOM 795 O O . GLY A 1 101 ? 11.244 22.138 -20.472 1.00 61.09 101 GLY A O 1
ATOM 796 N N . LYS A 1 102 ? 13.175 21.071 -20.127 1.00 64.69 102 LYS A N 1
ATOM 797 C CA . LYS A 1 102 ? 13.642 21.203 -21.521 1.00 64.69 102 LYS A CA 1
ATOM 798 C C . LYS A 1 102 ? 12.942 20.219 -22.466 1.00 64.69 102 LYS A C 1
ATOM 800 O O . LYS A 1 102 ? 13.415 19.104 -22.651 1.00 64.69 102 LYS A O 1
ATOM 805 N N . ARG A 1 103 ? 11.861 20.670 -23.120 1.00 62.94 103 ARG A N 1
ATOM 806 C CA . ARG A 1 103 ? 10.978 19.884 -24.016 1.00 62.94 103 ARG A CA 1
ATOM 807 C C . ARG A 1 103 ? 11.694 18.905 -24.973 1.00 62.94 103 ARG A C 1
ATOM 809 O O . ARG A 1 103 ? 11.284 17.759 -25.082 1.00 62.94 103 ARG A O 1
ATOM 816 N N . LYS A 1 104 ? 12.793 19.326 -25.607 1.00 65.25 104 LYS A N 1
ATOM 817 C CA . LYS A 1 104 ? 13.537 18.492 -26.569 1.00 65.25 104 LYS A CA 1
ATOM 818 C C . LYS A 1 104 ? 14.127 17.213 -25.952 1.00 65.25 104 LYS A C 1
ATOM 820 O O . LYS A 1 104 ? 14.163 16.193 -26.618 1.00 65.25 104 LYS A O 1
ATOM 825 N N . ALA A 1 105 ? 14.550 17.254 -24.686 1.00 71.25 105 ALA A N 1
ATOM 826 C CA . ALA A 1 105 ? 15.105 16.078 -24.014 1.00 71.25 105 ALA A CA 1
ATOM 827 C C . ALA A 1 105 ? 14.040 15.005 -23.723 1.00 71.25 105 ALA A C 1
ATOM 829 O O . ALA A 1 105 ? 14.392 13.851 -23.517 1.00 71.25 105 ALA A O 1
ATOM 830 N N . TYR A 1 106 ? 12.751 15.367 -23.706 1.00 76.44 106 TYR A N 1
ATOM 831 C CA . TYR A 1 106 ? 11.666 14.419 -23.446 1.00 76.44 106 TYR A CA 1
ATOM 832 C C . TYR A 1 106 ? 11.264 13.645 -24.699 1.00 76.44 106 TYR A C 1
ATOM 834 O O . TYR A 1 106 ? 11.078 12.438 -24.609 1.00 76.44 106 TYR A O 1
ATOM 842 N N . ASP A 1 107 ? 11.153 14.314 -25.850 1.00 82.19 107 ASP A N 1
ATOM 843 C CA . ASP A 1 107 ? 10.731 13.665 -27.100 1.00 82.19 107 ASP A CA 1
ATOM 844 C C . ASP A 1 107 ? 11.720 12.552 -27.503 1.00 82.19 107 ASP A C 1
ATOM 846 O O . ASP A 1 107 ? 11.304 11.447 -27.848 1.00 82.19 107 ASP A O 1
ATOM 850 N N . ASP A 1 108 ? 13.026 12.809 -27.353 1.00 85.69 108 ASP A N 1
ATOM 851 C CA . ASP A 1 108 ? 14.080 11.817 -27.606 1.00 85.69 108 ASP A CA 1
ATOM 852 C C . ASP A 1 108 ? 13.958 10.600 -26.663 1.00 85.69 108 ASP A C 1
ATOM 854 O O . ASP A 1 108 ? 14.140 9.459 -27.089 1.00 85.69 108 ASP A O 1
ATOM 858 N N . LEU A 1 109 ? 13.607 10.823 -25.388 1.00 86.81 109 LEU A N 1
ATOM 859 C CA . LEU A 1 109 ? 13.418 9.750 -24.403 1.00 86.81 109 LEU A CA 1
ATOM 860 C C . LEU A 1 109 ? 12.149 8.935 -24.660 1.00 86.81 109 LEU A C 1
ATOM 862 O O . LEU A 1 109 ? 12.170 7.718 -24.489 1.00 86.81 109 LEU A O 1
ATOM 866 N N . LEU A 1 110 ? 11.056 9.585 -25.067 1.00 88.06 110 LEU A N 1
ATOM 867 C CA . LEU A 1 110 ? 9.815 8.896 -25.420 1.00 88.06 110 LEU A CA 1
ATOM 868 C C . LEU A 1 110 ? 10.037 7.957 -26.602 1.00 88.06 110 LEU A C 1
ATOM 870 O O . LEU A 1 110 ? 9.632 6.802 -26.532 1.00 88.06 110 LEU A O 1
ATOM 874 N N . GLU A 1 111 ? 10.732 8.413 -27.645 1.00 90.38 111 GLU A N 1
ATOM 875 C CA . GLU A 1 111 ? 11.054 7.559 -28.792 1.00 90.38 111 GLU A CA 1
ATOM 876 C C . GLU A 1 111 ? 12.014 6.427 -28.402 1.00 90.38 111 GLU A C 1
ATOM 878 O O . GLU A 1 111 ? 11.813 5.280 -28.802 1.00 90.38 111 GLU A O 1
ATOM 883 N N . GLN A 1 112 ? 13.027 6.723 -27.578 1.00 90.88 112 GLN A N 1
ATOM 884 C CA . GLN A 1 112 ? 13.996 5.731 -27.108 1.00 90.88 112 GLN A CA 1
ATOM 885 C C . GLN A 1 112 ? 13.350 4.609 -26.280 1.00 90.88 112 GLN A C 1
ATOM 887 O O . GLN A 1 112 ? 13.794 3.464 -26.363 1.00 90.88 112 GLN A O 1
ATOM 892 N N . TYR A 1 113 ? 12.331 4.926 -25.477 1.00 91.94 113 TYR A N 1
ATOM 893 C CA . TYR A 1 113 ? 11.729 4.004 -24.508 1.00 91.94 113 TYR A CA 1
ATOM 894 C C . TYR A 1 113 ? 10.273 3.632 -24.806 1.00 91.94 113 TYR A C 1
ATOM 896 O O . TYR A 1 113 ? 9.611 3.057 -23.942 1.00 91.94 113 TYR A O 1
ATOM 904 N N . LYS A 1 114 ? 9.774 3.903 -26.016 1.00 91.38 114 LYS A N 1
ATOM 905 C CA . LYS A 1 114 ? 8.377 3.642 -26.410 1.00 91.38 114 LYS A CA 1
ATOM 906 C C . LYS A 1 114 ? 7.908 2.202 -26.169 1.00 91.38 114 LYS A C 1
ATOM 908 O O . LYS A 1 114 ? 6.742 1.989 -25.861 1.00 91.38 114 LYS A O 1
ATOM 913 N N . ASP A 1 115 ? 8.825 1.236 -26.242 1.00 89.88 115 ASP A N 1
ATOM 914 C CA . ASP A 1 115 ? 8.548 -0.193 -26.047 1.00 89.88 115 ASP A CA 1
ATOM 915 C C . ASP A 1 115 ? 8.859 -0.685 -24.612 1.00 89.88 115 ASP A C 1
ATOM 917 O O . ASP A 1 115 ? 8.808 -1.880 -24.328 1.00 89.88 115 ASP A O 1
ATOM 921 N N . CYS A 1 116 ? 9.186 0.224 -23.683 1.00 92.19 116 CYS A N 1
ATOM 922 C CA . CYS A 1 116 ? 9.433 -0.061 -22.268 1.00 92.19 116 CYS A CA 1
ATOM 923 C C . CYS A 1 116 ? 8.423 0.699 -21.394 1.00 92.19 116 CYS A C 1
ATOM 925 O O . CYS A 1 116 ? 8.722 1.780 -20.886 1.00 92.19 116 CYS A O 1
ATOM 927 N N . SER A 1 117 ? 7.235 0.129 -21.161 1.00 91.88 117 SER A N 1
ATOM 928 C CA . SER A 1 117 ? 6.177 0.785 -20.368 1.00 91.88 117 SER A CA 1
ATOM 929 C C . SER A 1 117 ? 6.656 1.250 -18.984 1.00 91.88 117 SER A C 1
ATOM 931 O O . SER A 1 117 ? 6.337 2.357 -18.567 1.00 91.88 117 SER A O 1
ATOM 933 N N . GLY A 1 118 ? 7.507 0.477 -18.305 1.00 92.00 118 GLY A N 1
ATOM 934 C CA . GLY A 1 118 ? 8.045 0.861 -16.994 1.00 92.00 118 GLY A CA 1
ATOM 935 C C . GLY A 1 118 ? 9.016 2.044 -17.068 1.00 92.00 118 GLY A C 1
ATOM 936 O O . GLY A 1 118 ? 9.076 2.874 -16.170 1.00 92.00 118 GLY A O 1
ATOM 937 N N . CYS A 1 119 ? 9.737 2.192 -18.180 1.00 92.94 119 CYS A N 1
ATOM 938 C CA . CYS A 1 119 ? 10.558 3.371 -18.440 1.00 92.94 119 CYS A CA 1
ATOM 939 C C . CYS A 1 119 ? 9.678 4.603 -18.722 1.00 92.94 119 CYS A C 1
ATOM 941 O O . CYS A 1 119 ? 9.976 5.704 -18.255 1.00 92.94 119 CYS A O 1
ATOM 943 N N . LEU A 1 120 ? 8.573 4.412 -19.454 1.00 93.06 120 LEU A N 1
ATOM 944 C CA . LEU A 1 120 ? 7.593 5.464 -19.728 1.00 93.06 120 LEU A CA 1
ATOM 945 C C . LEU A 1 120 ? 6.935 5.990 -18.443 1.00 93.06 120 LEU A C 1
ATOM 947 O O . LEU A 1 120 ? 6.671 7.189 -18.374 1.00 93.06 120 LEU A O 1
ATOM 951 N N . TYR A 1 121 ? 6.749 5.152 -17.410 1.00 93.88 121 TYR A N 1
ATOM 952 C CA . TYR A 1 121 ? 6.296 5.600 -16.084 1.00 93.88 121 TYR A CA 1
ATOM 953 C C . TYR A 1 121 ? 7.181 6.727 -15.538 1.00 93.88 121 TYR A C 1
ATOM 955 O O . TYR A 1 121 ? 6.679 7.789 -15.177 1.00 93.88 121 TYR A O 1
ATOM 963 N N . TRP A 1 122 ? 8.503 6.538 -15.527 1.00 90.25 122 TRP A N 1
ATOM 964 C CA . TRP A 1 122 ? 9.439 7.531 -14.990 1.00 90.25 122 TRP A CA 1
ATOM 965 C C . TRP A 1 122 ? 9.452 8.830 -15.791 1.00 90.25 122 TRP A C 1
ATOM 967 O O . TRP A 1 122 ? 9.558 9.915 -15.215 1.00 90.25 122 TRP A O 1
ATOM 977 N N . ILE A 1 123 ? 9.304 8.733 -17.114 1.00 89.31 123 ILE A N 1
ATOM 978 C CA . ILE A 1 123 ? 9.173 9.910 -17.977 1.00 89.31 123 ILE A CA 1
ATOM 979 C C . ILE A 1 123 ? 7.875 10.654 -17.639 1.00 89.31 123 ILE A C 1
ATOM 981 O O . ILE A 1 123 ? 7.912 11.867 -17.439 1.00 89.31 123 ILE A O 1
ATOM 985 N N . ALA A 1 124 ? 6.750 9.942 -17.513 1.00 91.00 124 ALA A N 1
ATOM 986 C CA . ALA A 1 124 ? 5.456 10.524 -17.164 1.00 91.00 124 ALA A CA 1
ATOM 987 C C . ALA A 1 124 ? 5.465 11.170 -15.770 1.00 91.00 124 ALA A C 1
ATOM 989 O O . ALA A 1 124 ? 5.062 12.321 -15.617 1.00 91.00 124 ALA A O 1
ATOM 990 N N . SER A 1 125 ? 5.998 10.471 -14.768 1.00 88.81 125 SER A N 1
ATOM 991 C CA . SER A 1 125 ? 6.150 10.974 -13.401 1.00 88.81 125 SER A CA 1
ATOM 992 C C . SER A 1 125 ? 7.007 12.242 -13.375 1.00 88.81 125 SER A C 1
ATOM 994 O O . SER A 1 125 ? 6.613 13.261 -12.812 1.00 88.81 125 SER A O 1
ATOM 996 N N . GLY A 1 126 ? 8.122 12.247 -14.113 1.00 84.38 126 GLY A N 1
ATOM 997 C CA . GLY A 1 126 ? 8.961 13.430 -14.285 1.00 84.38 126 GLY A CA 1
ATOM 998 C C . GLY A 1 126 ? 8.283 14.580 -15.036 1.00 84.38 126 GLY A C 1
ATOM 999 O O . GLY A 1 126 ? 8.788 15.701 -14.992 1.00 84.38 126 GLY A O 1
ATOM 1000 N N . LEU A 1 127 ? 7.167 14.347 -15.736 1.00 83.44 127 LEU A N 1
ATOM 1001 C CA . LEU A 1 127 ? 6.361 15.381 -16.387 1.00 83.44 127 LEU A CA 1
ATOM 1002 C C . LEU A 1 127 ? 5.293 15.986 -15.464 1.00 83.44 127 LEU A C 1
ATOM 1004 O O . LEU A 1 127 ? 4.887 17.125 -15.700 1.00 83.44 127 LEU A O 1
ATOM 1008 N N . MET A 1 128 ? 4.865 15.280 -14.423 1.00 87.69 128 MET A N 1
ATOM 1009 C CA . MET A 1 128 ? 3.854 15.783 -13.497 1.00 87.69 128 MET A CA 1
ATOM 1010 C C . MET A 1 128 ? 4.365 17.007 -12.725 1.00 87.69 128 MET A C 1
ATOM 1012 O O . MET A 1 128 ? 5.521 17.084 -12.314 1.00 87.69 128 MET A O 1
ATOM 1016 N N . THR A 1 129 ? 3.489 17.993 -12.548 1.00 86.06 129 THR A N 1
ATOM 1017 C CA . THR A 1 129 ? 3.738 19.226 -11.788 1.00 86.06 129 THR A CA 1
ATOM 1018 C C . THR A 1 129 ? 2.626 19.452 -10.774 1.00 86.06 129 THR A C 1
ATOM 1020 O O . THR A 1 129 ? 1.470 19.106 -11.024 1.00 86.06 129 THR A O 1
ATOM 1023 N N . SER A 1 130 ? 2.968 20.056 -9.643 1.00 83.00 130 SER A N 1
ATOM 1024 C CA . SER A 1 130 ? 2.041 20.406 -8.571 1.00 83.00 130 SER A CA 1
ATOM 1025 C C . SER A 1 130 ? 1.584 21.858 -8.687 1.00 83.00 130 SER A C 1
ATOM 1027 O O . SER A 1 130 ? 2.342 22.726 -9.119 1.00 83.00 130 SER A O 1
ATOM 1029 N N . GLU A 1 131 ? 0.360 22.161 -8.252 1.00 80.00 131 GLU A N 1
ATOM 1030 C CA . GLU A 1 131 ? -0.125 23.548 -8.138 1.00 80.00 131 GLU A CA 1
ATOM 1031 C C . GLU A 1 131 ? 0.738 24.378 -7.175 1.00 80.00 131 GLU A C 1
ATOM 1033 O O . GLU A 1 131 ? 0.904 25.587 -7.351 1.00 80.00 131 GLU A O 1
ATOM 1038 N N . TYR A 1 132 ? 1.378 23.713 -6.210 1.00 81.75 132 TYR A N 1
ATOM 1039 C CA . TYR A 1 132 ? 2.326 24.327 -5.283 1.00 81.75 132 TYR A CA 1
ATOM 1040 C C . TYR A 1 132 ? 3.682 24.672 -5.926 1.00 81.75 132 TYR A C 1
ATOM 1042 O O . TYR A 1 132 ? 4.465 25.411 -5.330 1.00 81.75 132 TYR A O 1
ATOM 1050 N N . ASP A 1 133 ? 3.951 24.230 -7.163 1.00 79.81 133 ASP A N 1
ATOM 1051 C CA . ASP A 1 133 ? 5.195 24.541 -7.884 1.00 79.81 133 ASP A CA 1
ATOM 1052 C C . ASP A 1 133 ? 5.209 25.963 -8.485 1.00 79.81 133 ASP A C 1
ATOM 1054 O O . ASP A 1 133 ? 6.170 26.375 -9.155 1.00 79.81 133 ASP A O 1
ATOM 1058 N N . GLY A 1 134 ? 4.137 26.735 -8.278 1.00 84.69 134 GLY A N 1
ATOM 1059 C CA . GLY A 1 134 ? 4.023 28.128 -8.695 1.00 84.69 134 GLY A CA 1
ATOM 1060 C C . GLY A 1 134 ? 4.262 28.295 -10.194 1.00 84.69 134 GLY A C 1
ATOM 1061 O O . GLY A 1 134 ? 3.505 27.800 -11.021 1.00 84.69 134 GLY A O 1
ATOM 1062 N N . ARG A 1 135 ? 5.351 28.978 -10.576 1.00 80.00 135 ARG A N 1
ATOM 1063 C CA . ARG A 1 135 ? 5.674 29.246 -11.994 1.00 80.00 135 ARG A CA 1
ATOM 1064 C C . ARG A 1 135 ? 5.988 27.992 -12.820 1.00 80.00 135 ARG A C 1
ATOM 1066 O O . ARG A 1 135 ? 6.054 28.098 -14.041 1.00 80.00 135 ARG A O 1
ATOM 1073 N N . ARG A 1 136 ? 6.244 26.845 -12.183 1.00 77.06 136 ARG A N 1
ATOM 1074 C CA . ARG A 1 136 ? 6.515 25.572 -12.872 1.00 77.06 136 ARG A CA 1
ATOM 1075 C C . ARG A 1 136 ? 5.255 24.732 -13.099 1.00 77.06 136 ARG A C 1
ATOM 1077 O O . ARG A 1 136 ? 5.330 23.799 -13.897 1.00 77.06 136 ARG A O 1
ATOM 1084 N N . TYR A 1 137 ? 4.133 25.067 -12.456 1.00 85.88 137 TYR A N 1
ATOM 1085 C CA . TYR A 1 137 ? 2.858 24.385 -12.664 1.00 85.88 137 TYR A CA 1
ATOM 1086 C C . TYR A 1 137 ? 2.432 24.464 -14.134 1.00 85.88 137 TYR A C 1
ATOM 1088 O O . TYR A 1 137 ? 2.415 25.542 -14.735 1.00 85.88 137 TYR A O 1
ATOM 1096 N N . ASN A 1 138 ? 2.099 23.315 -14.724 1.00 86.62 138 ASN A N 1
ATOM 1097 C CA . ASN A 1 138 ? 1.678 23.233 -16.114 1.00 86.62 138 ASN A CA 1
ATOM 1098 C C . ASN A 1 138 ? 0.583 22.163 -16.309 1.00 86.62 138 ASN A C 1
ATOM 1100 O O . ASN A 1 138 ? 0.891 20.979 -16.465 1.00 86.62 138 ASN A O 1
ATOM 1104 N N . PRO A 1 139 ? -0.700 22.562 -16.394 1.00 88.06 139 PRO A N 1
ATOM 1105 C CA . PRO A 1 139 ? -1.807 21.616 -16.520 1.00 88.06 139 PRO A CA 1
ATOM 1106 C C . PRO A 1 139 ? -1.840 20.890 -17.873 1.00 88.06 139 PRO A C 1
ATOM 1108 O O . PRO A 1 139 ? -2.338 19.770 -17.956 1.00 88.06 139 PRO A O 1
ATOM 1111 N N . GLN A 1 140 ? -1.302 21.484 -18.946 1.00 87.25 140 GLN A N 1
ATOM 1112 C CA . GLN A 1 140 ? -1.200 20.799 -20.238 1.00 87.25 140 GLN A CA 1
ATOM 1113 C C . GLN A 1 140 ? -0.175 19.664 -20.178 1.00 87.25 140 GLN A C 1
ATOM 1115 O O . GLN A 1 140 ? -0.443 18.577 -20.682 1.00 87.25 140 GLN A O 1
ATOM 1120 N N . ARG A 1 141 ? 0.964 19.905 -19.523 1.00 85.75 141 ARG A N 1
ATOM 1121 C CA . ARG A 1 141 ? 1.990 18.888 -19.278 1.00 85.75 141 ARG A CA 1
ATOM 1122 C C . ARG A 1 141 ? 1.451 17.764 -18.389 1.00 85.75 141 ARG A C 1
ATOM 1124 O O . ARG A 1 141 ? 1.675 16.604 -18.707 1.00 85.75 141 ARG A O 1
ATOM 1131 N N . ASN A 1 142 ? 0.672 18.096 -17.356 1.00 89.88 142 ASN A N 1
ATOM 1132 C CA . ASN A 1 142 ? 0.009 17.094 -16.514 1.00 89.88 142 ASN A CA 1
ATOM 1133 C C . ASN A 1 142 ? -0.979 16.228 -17.309 1.00 89.88 142 ASN A C 1
ATOM 1135 O O . ASN A 1 142 ? -1.033 15.026 -17.089 1.00 89.88 142 ASN A O 1
ATOM 1139 N N . ARG A 1 143 ? -1.726 16.799 -18.268 1.00 91.25 143 ARG A N 1
ATOM 1140 C CA . ARG A 1 143 ? -2.595 16.001 -19.155 1.00 91.25 143 ARG A CA 1
ATOM 1141 C C . ARG A 1 143 ? -1.804 15.019 -20.019 1.00 91.25 143 ARG A C 1
ATOM 1143 O O . ARG A 1 143 ? -2.170 13.857 -20.091 1.00 91.25 143 ARG A O 1
ATOM 1150 N N . GLN A 1 144 ? -0.701 15.463 -20.620 1.00 88.44 144 GLN A N 1
ATOM 1151 C CA . GLN A 1 144 ? 0.168 14.588 -21.422 1.00 88.44 144 GLN A CA 1
ATOM 1152 C C . GLN A 1 144 ? 0.804 13.478 -20.575 1.00 88.44 144 GLN A C 1
ATOM 1154 O O . GLN A 1 144 ? 0.902 12.335 -21.009 1.00 88.44 144 GLN A O 1
ATOM 1159 N N . ALA A 1 145 ? 1.221 13.811 -19.352 1.00 92.00 145 ALA A N 1
ATOM 1160 C CA . ALA A 1 145 ? 1.712 12.829 -18.398 1.00 92.00 145 ALA A CA 1
ATOM 1161 C C . ALA A 1 145 ? 0.620 11.814 -18.036 1.00 92.00 145 ALA A C 1
ATOM 1163 O O . ALA A 1 145 ? 0.891 10.620 -18.052 1.00 92.00 145 ALA A O 1
ATOM 1164 N N . ALA A 1 146 ? -0.615 12.261 -17.789 1.00 94.62 146 ALA A N 1
ATOM 1165 C CA . ALA A 1 146 ? -1.743 11.376 -17.518 1.00 94.62 146 ALA A CA 1
ATOM 1166 C C . ALA A 1 146 ? -2.048 10.436 -18.700 1.00 94.62 146 ALA A C 1
ATOM 1168 O O . ALA A 1 146 ? -2.208 9.244 -18.480 1.00 94.62 146 ALA A O 1
ATOM 1169 N N . GLU A 1 147 ? -2.037 10.919 -19.947 1.00 93.31 147 GLU A N 1
ATOM 1170 C CA . GLU A 1 147 ? -2.202 10.072 -21.147 1.00 93.31 147 GLU A CA 1
ATOM 1171 C C . GLU A 1 147 ? -1.121 8.981 -21.246 1.00 93.31 147 GLU A C 1
ATOM 1173 O O . GLU A 1 147 ? -1.395 7.851 -21.655 1.00 93.31 147 GLU A O 1
ATOM 1178 N N . LEU A 1 148 ? 0.117 9.303 -20.859 1.00 93.12 148 LEU A N 1
ATOM 1179 C CA . LEU A 1 148 ? 1.202 8.327 -20.804 1.00 93.12 148 LEU A CA 1
ATOM 1180 C C . LEU A 1 148 ? 1.009 7.343 -19.645 1.00 93.12 148 LEU A C 1
ATOM 1182 O O . LEU A 1 148 ? 1.148 6.136 -19.833 1.00 93.12 148 LEU A O 1
ATOM 1186 N N . LEU A 1 149 ? 0.636 7.837 -18.463 1.00 96.94 149 LEU A N 1
ATOM 1187 C CA . LEU A 1 149 ? 0.334 6.996 -17.308 1.00 96.94 149 LEU A CA 1
ATOM 1188 C C . LEU A 1 149 ? -0.827 6.040 -17.599 1.00 96.94 149 LEU A C 1
ATOM 1190 O O . LEU A 1 149 ? -0.759 4.899 -17.164 1.00 96.94 149 LEU A O 1
ATOM 1194 N N . GLU A 1 150 ? -1.853 6.438 -18.358 1.00 96.12 150 GLU A N 1
ATOM 1195 C CA . GLU A 1 150 ? -2.951 5.542 -18.755 1.00 96.12 150 GLU A CA 1
ATOM 1196 C C . GLU A 1 150 ? -2.444 4.350 -19.574 1.00 96.12 150 GLU A C 1
ATOM 1198 O O . GLU A 1 150 ? -2.859 3.216 -19.329 1.00 96.12 150 GLU A O 1
ATOM 1203 N N . GLN A 1 151 ? -1.497 4.571 -20.491 1.00 94.06 151 GLN A N 1
ATOM 1204 C CA . GLN A 1 151 ? -0.871 3.495 -21.270 1.00 94.06 151 GLN A CA 1
ATOM 1205 C C . GLN A 1 151 ? -0.068 2.550 -20.370 1.00 94.06 151 GLN A C 1
ATOM 1207 O O . GLN A 1 151 ? -0.162 1.328 -20.493 1.00 94.06 151 GLN A O 1
ATOM 1212 N N . VAL A 1 152 ? 0.697 3.106 -19.430 1.00 95.88 152 VAL A N 1
ATOM 1213 C CA . VAL A 1 152 ? 1.536 2.320 -18.517 1.00 95.88 152 VAL A CA 1
ATOM 1214 C C . VAL A 1 152 ? 0.691 1.556 -17.491 1.00 95.88 152 VAL A C 1
ATOM 1216 O O . VAL A 1 152 ? 0.931 0.382 -17.216 1.00 95.88 152 VAL A O 1
ATOM 1219 N N . ALA A 1 153 ? -0.378 2.172 -16.996 1.00 96.00 153 ALA A N 1
ATOM 1220 C CA . ALA A 1 153 ? -1.351 1.536 -16.124 1.00 96.00 153 ALA A CA 1
ATOM 1221 C C . ALA A 1 153 ? -2.147 0.449 -16.865 1.00 96.00 153 ALA A C 1
ATOM 1223 O O . ALA A 1 153 ? -2.474 -0.588 -16.283 1.00 96.00 153 ALA A O 1
ATOM 1224 N N . ALA A 1 154 ? -2.456 0.630 -18.155 1.00 93.44 154 ALA A N 1
ATOM 1225 C CA . ALA A 1 154 ? -3.035 -0.418 -18.999 1.00 93.44 154 ALA A CA 1
ATOM 1226 C C . ALA A 1 154 ? -2.099 -1.631 -19.137 1.00 93.44 154 ALA A C 1
ATOM 1228 O O . ALA A 1 154 ? -2.590 -2.758 -19.153 1.00 93.44 154 ALA A O 1
ATOM 1229 N N . ALA A 1 155 ? -0.782 -1.403 -19.136 1.00 92.25 155 ALA A N 1
ATOM 1230 C CA . ALA A 1 155 ? 0.244 -2.446 -19.157 1.00 92.25 155 ALA A CA 1
ATOM 1231 C C . ALA A 1 155 ? 0.474 -3.151 -17.805 1.00 92.25 155 ALA A C 1
ATOM 1233 O O . ALA A 1 155 ? 1.229 -4.116 -17.761 1.00 92.25 155 ALA A O 1
ATOM 1234 N N . GLY A 1 156 ? -0.184 -2.720 -16.722 1.00 92.81 156 GLY A N 1
ATOM 1235 C CA . GLY A 1 156 ? -0.134 -3.410 -15.428 1.00 92.81 156 GLY A CA 1
ATOM 1236 C C . GLY A 1 156 ? 0.781 -2.779 -14.376 1.00 92.81 156 GLY A C 1
ATOM 1237 O O . GLY A 1 156 ? 1.072 -3.431 -13.376 1.00 92.81 156 GLY A O 1
ATOM 1238 N N . ASP A 1 157 ? 1.198 -1.520 -14.553 1.00 95.00 157 ASP A N 1
ATOM 1239 C CA . ASP A 1 157 ? 2.009 -0.814 -13.557 1.00 95.00 157 ASP A CA 1
ATOM 1240 C C . ASP A 1 157 ? 1.145 -0.229 -12.420 1.00 95.00 157 ASP A C 1
ATOM 1242 O O . ASP A 1 157 ? 0.369 0.712 -12.653 1.00 95.00 157 ASP A O 1
ATOM 1246 N N . PRO A 1 158 ? 1.265 -0.730 -11.176 1.00 95.81 158 PRO A N 1
ATOM 1247 C CA . PRO A 1 158 ? 0.524 -0.194 -10.039 1.00 95.81 158 PRO A CA 1
ATOM 1248 C C . PRO A 1 158 ? 0.937 1.235 -9.683 1.00 95.81 158 PRO A C 1
ATOM 1250 O O . PRO A 1 158 ? 0.102 1.995 -9.194 1.00 95.81 158 PRO A O 1
ATOM 1253 N N . ARG A 1 159 ? 2.177 1.655 -9.966 1.00 96.19 159 ARG A N 1
ATOM 1254 C CA . ARG A 1 159 ? 2.627 3.029 -9.701 1.00 96.19 159 ARG A CA 1
ATOM 1255 C C . ARG A 1 159 ? 1.911 4.012 -10.614 1.00 96.19 159 ARG A C 1
ATOM 1257 O O . ARG A 1 159 ? 1.427 5.036 -10.144 1.00 96.19 159 ARG A O 1
ATOM 1264 N N . ALA A 1 160 ? 1.767 3.667 -11.894 1.00 97.12 160 ALA A N 1
ATOM 1265 C CA . ALA A 1 160 ? 0.992 4.484 -12.821 1.00 97.12 160 ALA A CA 1
ATOM 1266 C C . ALA A 1 160 ? -0.487 4.552 -12.412 1.00 97.12 160 ALA A C 1
ATOM 1268 O O . ALA A 1 160 ? -1.091 5.621 -12.472 1.00 97.12 160 ALA A O 1
ATOM 1269 N N . CYS A 1 161 ? -1.051 3.444 -11.917 1.00 98.00 161 CYS A N 1
ATOM 1270 C CA . CYS A 1 161 ? -2.399 3.437 -11.349 1.00 98.00 161 CYS A CA 1
ATOM 1271 C C . CYS A 1 161 ? -2.514 4.393 -10.142 1.00 98.00 161 CYS A C 1
ATOM 1273 O O . CYS A 1 161 ? -3.464 5.169 -10.074 1.00 98.00 161 CYS A O 1
ATOM 1275 N N . ARG A 1 162 ? -1.542 4.403 -9.218 1.00 96.88 162 ARG A N 1
ATOM 1276 C CA . ARG A 1 162 ? -1.519 5.348 -8.082 1.00 96.88 162 ARG A CA 1
ATOM 1277 C C . ARG A 1 162 ? -1.470 6.807 -8.523 1.00 96.88 162 ARG A C 1
ATOM 1279 O O . ARG A 1 162 ? -2.192 7.645 -7.976 1.00 96.88 162 ARG A O 1
ATOM 1286 N N . ASP A 1 163 ? -0.619 7.108 -9.495 1.00 96.25 163 ASP A N 1
ATOM 1287 C CA . ASP A 1 163 ? -0.415 8.479 -9.956 1.00 96.25 163 ASP A CA 1
ATOM 1288 C C . ASP A 1 163 ? -1.649 8.981 -10.722 1.00 96.25 163 ASP A C 1
ATOM 1290 O O . ASP A 1 163 ? -2.056 10.129 -10.544 1.00 96.25 163 ASP A O 1
ATOM 1294 N N . LEU A 1 164 ? -2.326 8.109 -11.482 1.00 96.81 164 LEU A N 1
ATOM 1295 C CA . LEU A 1 164 ? -3.628 8.416 -12.085 1.00 96.81 164 LEU A CA 1
ATOM 1296 C C . LEU A 1 164 ? -4.727 8.593 -11.042 1.00 96.81 164 LEU A C 1
ATOM 1298 O O . LEU A 1 164 ? -5.499 9.544 -11.145 1.00 96.81 164 LEU A O 1
ATOM 1302 N N . ALA A 1 165 ? -4.800 7.719 -10.034 1.00 96.31 165 ALA A N 1
ATOM 1303 C CA . ALA A 1 165 ? -5.745 7.877 -8.933 1.00 96.31 165 ALA A CA 1
ATOM 1304 C C . ALA A 1 165 ? -5.580 9.257 -8.287 1.00 96.31 165 ALA A C 1
ATOM 1306 O O . ALA A 1 165 ? -6.535 10.027 -8.234 1.00 96.31 165 ALA A O 1
ATOM 1307 N N . SER A 1 166 ? -4.347 9.615 -7.922 1.00 93.69 166 SER A N 1
ATOM 1308 C CA . SER A 1 166 ? -4.006 10.931 -7.374 1.00 93.69 166 SER A CA 1
ATOM 1309 C C . SER A 1 166 ? -4.389 12.067 -8.320 1.00 93.69 166 SER A C 1
ATOM 1311 O O . SER A 1 166 ? -4.991 13.044 -7.889 1.00 93.69 166 SER A O 1
ATOM 1313 N N . TYR A 1 167 ? -4.082 11.943 -9.614 1.00 93.38 167 TYR A N 1
ATOM 1314 C CA . TYR A 1 167 ? -4.408 12.952 -10.620 1.00 93.38 167 TYR A CA 1
ATOM 1315 C C . TYR A 1 167 ? -5.920 13.198 -10.754 1.00 93.38 167 TYR A C 1
ATOM 1317 O O . TYR A 1 167 ? -6.353 14.347 -10.895 1.00 93.38 167 TYR A O 1
ATOM 1325 N N . TYR A 1 168 ? -6.730 12.141 -10.694 1.00 94.25 168 TYR A N 1
ATOM 1326 C CA . TYR A 1 168 ? -8.184 12.238 -10.807 1.00 94.25 168 TYR A CA 1
ATOM 1327 C C . TYR A 1 168 ? -8.885 12.591 -9.492 1.00 94.25 168 TYR A C 1
ATOM 1329 O O . TYR A 1 168 ? -9.956 13.187 -9.551 1.00 94.25 168 TYR A O 1
ATOM 1337 N N . SER A 1 169 ? -8.302 12.308 -8.320 1.00 91.56 169 SER A N 1
ATOM 1338 C CA . SER A 1 169 ? -8.919 12.624 -7.017 1.00 91.56 169 SER A CA 1
ATOM 1339 C C . SER A 1 169 ? -9.213 14.116 -6.822 1.00 91.56 169 SER A C 1
ATOM 1341 O O . SER A 1 169 ? -10.169 14.471 -6.139 1.00 91.56 169 SER A O 1
ATOM 1343 N N . TRP A 1 170 ? -8.441 15.000 -7.459 1.00 85.62 170 TRP A N 1
ATOM 1344 C CA . TRP A 1 170 ? -8.652 16.455 -7.404 1.00 85.62 170 TRP A CA 1
ATOM 1345 C C . TRP A 1 170 ? -9.708 16.967 -8.394 1.00 85.62 170 TRP A C 1
ATOM 1347 O O . TRP A 1 170 ? -10.027 18.155 -8.407 1.00 85.62 170 TRP A O 1
ATOM 1357 N N . GLN A 1 171 ? -10.251 16.092 -9.240 1.00 90.06 171 GLN A N 1
ATOM 1358 C CA . GLN A 1 171 ? -11.230 16.432 -10.266 1.00 90.06 171 GLN A CA 1
ATOM 1359 C C . GLN A 1 171 ? -12.595 15.884 -9.848 1.00 90.06 171 GLN A C 1
ATOM 1361 O O . GLN A 1 171 ? -12.836 14.678 -9.874 1.00 90.06 171 GLN A O 1
ATOM 1366 N N . ALA A 1 172 ? -13.503 16.779 -9.453 1.00 88.25 172 ALA A N 1
ATOM 1367 C CA . ALA A 1 172 ? -14.793 16.404 -8.870 1.00 88.25 172 ALA A CA 1
ATOM 1368 C C . ALA A 1 172 ? -15.634 15.478 -9.775 1.00 88.25 172 ALA A C 1
ATOM 1370 O O . ALA A 1 172 ? -16.328 14.592 -9.281 1.00 88.25 172 ALA A O 1
ATOM 1371 N N . ASP A 1 173 ? -15.549 15.638 -11.098 1.00 95.06 173 ASP A N 1
ATOM 1372 C CA . ASP A 1 173 ? -16.240 14.808 -12.093 1.00 95.06 173 ASP A CA 1
ATOM 1373 C C . ASP A 1 173 ? -15.550 13.458 -12.364 1.00 95.06 173 ASP A C 1
ATOM 1375 O O . ASP A 1 173 ? -16.096 12.613 -13.073 1.00 95.06 173 ASP A O 1
ATOM 1379 N N . LYS A 1 174 ? -14.361 13.232 -11.793 1.00 95.88 174 LYS A N 1
ATOM 1380 C CA . LYS A 1 174 ? -13.519 12.045 -12.013 1.00 95.88 174 LYS A CA 1
ATOM 1381 C C . LYS A 1 174 ? -13.402 11.143 -10.795 1.00 95.88 174 LYS A C 1
ATOM 1383 O O . LYS A 1 174 ? -12.608 10.207 -10.810 1.00 95.88 174 LYS A O 1
ATOM 1388 N N . ARG A 1 175 ? -14.231 11.361 -9.775 1.00 94.06 175 ARG A N 1
ATOM 1389 C CA . ARG A 1 175 ? -14.217 10.603 -8.518 1.00 94.06 175 ARG A CA 1
ATOM 1390 C C . ARG A 1 175 ? -14.234 9.077 -8.737 1.00 94.06 175 ARG A C 1
ATOM 1392 O O . ARG A 1 175 ? -13.388 8.369 -8.203 1.00 94.06 175 ARG A O 1
ATOM 1399 N N . GLU A 1 176 ? -15.133 8.565 -9.580 1.00 95.38 176 GLU A N 1
ATOM 1400 C CA . GLU A 1 176 ? -15.201 7.124 -9.910 1.00 95.38 176 GLU A CA 1
ATOM 1401 C C . GLU A 1 176 ? -13.995 6.638 -10.733 1.00 95.38 176 GLU A C 1
ATOM 1403 O O . GLU A 1 176 ? -13.557 5.498 -10.587 1.00 95.38 176 GLU A O 1
ATOM 1408 N N . GLN A 1 177 ? -13.417 7.500 -11.577 1.00 95.88 177 GLN A N 1
ATOM 1409 C CA . GLN A 1 177 ? -12.203 7.173 -12.328 1.00 95.88 177 GLN A CA 1
ATOM 1410 C C . GLN A 1 177 ? -10.993 7.078 -11.390 1.00 95.88 177 GLN A C 1
ATOM 1412 O O . GLN A 1 177 ? -10.190 6.158 -11.531 1.00 95.88 177 GLN A O 1
ATOM 1417 N N . ALA A 1 178 ? -10.889 7.965 -10.395 1.00 96.50 178 ALA A N 1
ATOM 1418 C CA . ALA A 1 178 ? 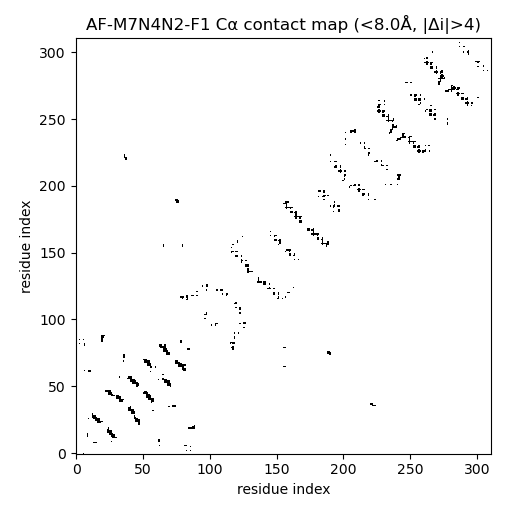-9.885 7.858 -9.343 1.00 96.50 178 ALA A CA 1
ATOM 1419 C C . ALA A 1 178 ? -10.018 6.516 -8.610 1.00 96.50 178 ALA A C 1
ATOM 1421 O O . ALA A 1 178 ? -9.048 5.765 -8.528 1.00 96.50 178 ALA A O 1
ATOM 1422 N N . PHE A 1 179 ? -11.239 6.159 -8.194 1.00 97.44 179 PHE A N 1
ATOM 1423 C CA . PHE A 1 179 ? -11.508 4.889 -7.520 1.00 97.44 179 PHE A CA 1
ATOM 1424 C C . PHE A 1 179 ? -11.156 3.661 -8.372 1.00 97.44 179 PHE A C 1
ATOM 1426 O O . PHE A 1 179 ? -10.551 2.712 -7.875 1.00 97.44 179 PHE A O 1
ATOM 1433 N N . HIS A 1 180 ? -11.479 3.684 -9.670 1.00 97.19 180 HIS A N 1
ATOM 1434 C CA . HIS A 1 180 ? -11.086 2.631 -10.608 1.00 97.19 180 HIS A CA 1
ATOM 1435 C C . HIS A 1 180 ? -9.571 2.381 -10.582 1.00 97.19 180 HIS A C 1
ATOM 1437 O O . HIS A 1 180 ? -9.131 1.232 -10.479 1.00 97.19 180 HIS A O 1
ATOM 1443 N N . TRP A 1 181 ? -8.772 3.448 -10.635 1.00 97.94 181 TRP A N 1
ATOM 1444 C CA . TRP A 1 181 ? -7.319 3.331 -10.605 1.00 97.94 181 TRP A CA 1
ATOM 1445 C C . TRP A 1 181 ? -6.780 2.922 -9.234 1.00 97.94 181 TRP A C 1
ATOM 1447 O O . TRP A 1 181 ? -5.839 2.133 -9.185 1.00 97.94 181 TRP A O 1
ATOM 1457 N N . MET A 1 182 ? -7.397 3.363 -8.133 1.00 98.00 182 MET A N 1
ATOM 1458 C CA . MET A 1 182 ? -7.053 2.889 -6.784 1.00 98.00 182 MET A CA 1
ATOM 1459 C C . MET A 1 182 ? -7.251 1.372 -6.661 1.00 98.00 182 MET A C 1
ATOM 1461 O O . MET A 1 182 ? -6.359 0.664 -6.194 1.00 98.00 182 MET A O 1
ATOM 1465 N N . LEU A 1 183 ? -8.387 0.854 -7.145 1.00 98.12 183 LEU A N 1
ATOM 1466 C CA . LEU A 1 183 ? -8.672 -0.582 -7.151 1.00 98.12 183 LEU A CA 1
ATOM 1467 C C . LEU A 1 183 ? -7.649 -1.353 -7.990 1.00 98.12 183 LEU A C 1
ATOM 1469 O O . LEU A 1 183 ? -7.136 -2.390 -7.563 1.00 98.12 183 LEU A O 1
ATOM 1473 N N . LYS A 1 184 ? -7.319 -0.826 -9.173 1.00 97.38 184 LYS A N 1
ATOM 1474 C CA . LYS A 1 184 ? -6.328 -1.442 -10.052 1.00 97.38 184 LYS A CA 1
ATOM 1475 C C . LYS A 1 184 ? -4.935 -1.452 -9.409 1.00 97.38 184 LYS A C 1
ATOM 1477 O O . LYS A 1 184 ? -4.289 -2.500 -9.422 1.00 97.38 184 LYS A O 1
ATOM 1482 N N . ALA A 1 185 ? -4.518 -0.353 -8.776 1.00 97.62 185 ALA A N 1
ATOM 1483 C CA . ALA A 1 185 ? -3.264 -0.270 -8.027 1.00 97.62 185 ALA A CA 1
ATOM 1484 C C . ALA A 1 185 ? -3.203 -1.327 -6.915 1.00 97.62 185 ALA A C 1
ATOM 1486 O O . ALA A 1 185 ? -2.251 -2.095 -6.874 1.00 97.62 185 ALA A O 1
ATOM 1487 N N . ALA A 1 186 ? -4.244 -1.449 -6.085 1.00 96.44 186 ALA A N 1
ATOM 1488 C CA . ALA A 1 186 ? -4.300 -2.438 -5.004 1.00 96.44 186 ALA A CA 1
ATOM 1489 C C . ALA A 1 186 ? -4.282 -3.901 -5.493 1.00 96.44 186 ALA A C 1
ATOM 1491 O O . ALA A 1 186 ? -3.840 -4.789 -4.765 1.00 96.44 186 ALA A O 1
ATOM 1492 N N . SER A 1 187 ? -4.762 -4.168 -6.713 1.00 93.00 187 SER A N 1
ATOM 1493 C CA . SER A 1 187 ? -4.714 -5.511 -7.311 1.00 93.00 187 SER A CA 1
ATOM 1494 C C . SER A 1 187 ? -3.332 -5.882 -7.868 1.00 93.00 187 SER A C 1
ATOM 1496 O O . SER A 1 187 ? -2.915 -7.038 -7.791 1.00 93.00 187 SER A O 1
ATOM 1498 N N . LEU A 1 188 ? -2.609 -4.905 -8.419 1.00 91.81 188 LEU A N 1
ATOM 1499 C CA . LEU A 1 188 ? -1.326 -5.112 -9.099 1.00 91.81 188 LEU A CA 1
ATOM 1500 C C . LEU A 1 188 ? -0.124 -4.898 -8.175 1.00 91.81 188 LEU A C 1
ATOM 1502 O O . LEU A 1 188 ? 0.915 -5.522 -8.373 1.00 91.81 188 LEU A O 1
ATOM 1506 N N . GLY A 1 189 ? -0.272 -4.011 -7.195 1.00 92.50 189 GLY A N 1
ATOM 1507 C CA . GLY A 1 189 ? 0.768 -3.553 -6.287 1.00 92.50 189 GLY A CA 1
ATOM 1508 C C . GLY A 1 189 ? 0.834 -4.348 -4.994 1.00 92.50 189 GLY A C 1
ATOM 1509 O O . GLY A 1 189 ? 0.377 -5.486 -4.931 1.00 92.50 189 GLY A O 1
ATOM 1510 N N . ASP A 1 190 ? 1.438 -3.768 -3.969 1.00 92.62 190 ASP A N 1
ATOM 1511 C CA . ASP A 1 190 ? 1.778 -4.450 -2.717 1.00 92.62 190 ASP A CA 1
ATOM 1512 C C . ASP A 1 190 ? 0.700 -4.290 -1.622 1.00 92.62 190 ASP A C 1
ATOM 1514 O O . ASP A 1 190 ? -0.406 -3.780 -1.845 1.00 92.62 190 ASP A O 1
ATOM 1518 N N . LEU A 1 191 ? 0.991 -4.769 -0.408 1.00 93.56 191 LEU A N 1
ATOM 1519 C CA . LEU A 1 191 ? 0.081 -4.605 0.728 1.00 93.56 191 LEU A CA 1
ATOM 1520 C C . LEU A 1 191 ? -0.093 -3.139 1.145 1.00 93.56 191 LEU A C 1
ATOM 1522 O O . LEU A 1 191 ? -1.152 -2.785 1.675 1.00 93.56 191 LEU A O 1
ATOM 1526 N N . ALA A 1 192 ? 0.871 -2.262 0.848 1.00 94.44 192 ALA A N 1
ATOM 1527 C CA . ALA A 1 192 ? 0.723 -0.832 1.088 1.00 94.44 192 ALA A CA 1
ATOM 1528 C C . ALA A 1 192 ? -0.328 -0.215 0.149 1.00 94.44 192 ALA A C 1
ATOM 1530 O O . ALA A 1 192 ? -1.085 0.662 0.573 1.00 94.44 192 ALA A O 1
ATOM 1531 N N . ASP A 1 193 ? -0.446 -0.701 -1.091 1.00 96.12 193 ASP A N 1
ATOM 1532 C CA . ASP A 1 193 ? -1.508 -0.283 -2.014 1.00 96.12 193 ASP A CA 1
ATOM 1533 C C . ASP A 1 193 ? -2.902 -0.717 -1.540 1.00 96.12 193 ASP A C 1
ATOM 1535 O O . ASP A 1 193 ? -3.836 0.090 -1.554 1.00 96.12 193 ASP A O 1
ATOM 1539 N N . LYS A 1 194 ? -3.043 -1.943 -1.018 1.00 97.06 194 LYS A N 1
ATOM 1540 C CA . LYS A 1 194 ? -4.290 -2.393 -0.368 1.00 97.06 194 LYS A CA 1
ATOM 1541 C C . LYS A 1 194 ? -4.629 -1.560 0.866 1.00 97.06 194 LYS A C 1
ATOM 1543 O O . LYS A 1 194 ? -5.779 -1.157 1.040 1.00 97.06 194 LYS A O 1
ATOM 1548 N N . LYS A 1 195 ? -3.630 -1.279 1.709 1.00 97.62 195 LYS A N 1
ATOM 1549 C CA . LYS A 1 195 ? -3.783 -0.427 2.892 1.00 97.62 195 LYS A CA 1
ATOM 1550 C C . LYS A 1 195 ? -4.262 0.974 2.510 1.00 97.62 195 LYS A C 1
ATOM 1552 O O . LYS A 1 195 ? -5.155 1.493 3.174 1.00 97.62 195 LYS A O 1
ATOM 1557 N N . ARG A 1 196 ? -3.701 1.571 1.453 1.00 97.62 196 ARG A N 1
ATOM 1558 C CA . ARG A 1 196 ? -4.111 2.889 0.947 1.00 97.62 196 ARG A CA 1
ATOM 1559 C C . ARG A 1 196 ? -5.562 2.883 0.472 1.00 97.62 196 ARG A C 1
ATOM 1561 O O . ARG A 1 196 ? -6.334 3.707 0.937 1.00 97.62 196 ARG A O 1
ATOM 1568 N N . LEU A 1 197 ? -5.950 1.907 -0.354 1.00 98.38 197 LEU A N 1
ATOM 1569 C CA . LEU A 1 197 ? -7.333 1.782 -0.825 1.00 98.38 197 LEU A CA 1
ATOM 1570 C C . LEU A 1 197 ? -8.330 1.626 0.336 1.00 98.38 197 LEU A C 1
ATOM 1572 O O . LEU A 1 197 ? -9.401 2.224 0.307 1.00 98.38 197 LEU A O 1
ATOM 1576 N N . ALA A 1 198 ? -7.990 0.838 1.360 1.00 98.44 198 ALA A N 1
ATOM 1577 C CA . ALA A 1 198 ? -8.838 0.700 2.542 1.00 98.44 198 ALA A CA 1
ATOM 1578 C C . ALA A 1 198 ? -8.997 2.033 3.293 1.00 98.44 198 ALA A C 1
ATOM 1580 O O . ALA A 1 198 ? -10.105 2.359 3.711 1.00 98.44 198 ALA A O 1
ATOM 1581 N N . ASP A 1 199 ? -7.914 2.801 3.440 1.00 97.62 199 ASP A N 1
ATOM 1582 C CA . ASP A 1 199 ? -7.932 4.119 4.085 1.00 97.62 199 ASP A CA 1
ATOM 1583 C C . ASP A 1 199 ? -8.810 5.112 3.311 1.00 97.62 199 ASP A C 1
ATOM 1585 O O . ASP A 1 199 ? -9.741 5.676 3.886 1.00 97.62 199 ASP A O 1
ATOM 1589 N N . ASP A 1 200 ? -8.588 5.218 1.995 1.00 96.25 200 ASP A N 1
ATOM 1590 C CA . ASP A 1 200 ? -9.355 6.087 1.097 1.00 96.25 200 ASP A CA 1
ATOM 1591 C C . ASP A 1 200 ? -10.853 5.740 1.145 1.00 96.25 200 ASP A C 1
ATOM 1593 O O . ASP A 1 200 ? -11.705 6.625 1.225 1.00 96.25 200 ASP A O 1
ATOM 1597 N N . ILE A 1 201 ? -11.209 4.446 1.147 1.00 98.00 201 ILE A N 1
ATOM 1598 C CA . ILE A 1 201 ? -12.615 4.022 1.227 1.00 98.00 201 ILE A CA 1
ATOM 1599 C C . ILE A 1 201 ? -13.268 4.458 2.540 1.00 98.00 201 ILE A C 1
ATOM 1601 O O . ILE A 1 201 ? -14.413 4.908 2.534 1.00 98.00 201 ILE A O 1
ATOM 1605 N N . ILE A 1 202 ? -12.577 4.280 3.665 1.00 96.88 202 ILE A N 1
ATOM 1606 C CA . ILE A 1 202 ? -13.136 4.562 4.993 1.00 96.88 202 ILE A CA 1
ATOM 1607 C C . ILE A 1 202 ? -13.450 6.047 5.153 1.00 96.88 202 ILE A C 1
ATOM 1609 O O . ILE A 1 202 ? -14.470 6.385 5.759 1.00 96.88 202 ILE A O 1
ATOM 1613 N N . ASP A 1 203 ? -12.587 6.907 4.621 1.00 92.19 203 ASP A N 1
ATOM 1614 C CA . ASP A 1 203 ? -12.708 8.349 4.792 1.00 92.19 203 ASP A CA 1
ATOM 1615 C C . ASP A 1 203 ? -13.663 8.957 3.750 1.00 92.19 203 ASP A C 1
ATOM 1617 O O . ASP A 1 203 ? -14.528 9.761 4.108 1.00 92.19 203 ASP A O 1
ATOM 1621 N N . ASP A 1 204 ? -13.588 8.506 2.492 1.00 93.44 204 ASP A N 1
ATOM 1622 C CA . ASP A 1 204 ? -14.276 9.171 1.384 1.00 93.44 204 ASP A CA 1
ATOM 1623 C C . ASP A 1 204 ? -15.398 8.351 0.736 1.00 93.44 204 ASP A C 1
ATOM 1625 O O . ASP A 1 204 ? -16.217 8.934 0.025 1.00 93.44 204 ASP A O 1
ATOM 1629 N N . TRP A 1 205 ? -15.492 7.033 0.953 1.00 94.81 205 TRP A N 1
ATOM 1630 C CA . TRP A 1 205 ? -16.409 6.133 0.224 1.00 94.81 205 TRP A CA 1
ATOM 1631 C C . TRP A 1 205 ? -17.229 5.212 1.140 1.00 94.81 205 TRP A C 1
ATOM 1633 O O . TRP A 1 205 ? -17.109 3.982 1.074 1.00 94.81 205 TRP A O 1
ATOM 1643 N N . PRO A 1 206 ? -18.137 5.766 1.963 1.00 93.38 206 PRO A N 1
ATOM 1644 C CA . PRO A 1 206 ? -18.925 4.973 2.907 1.00 93.38 206 PRO A CA 1
ATOM 1645 C C . PRO A 1 206 ? -19.813 3.915 2.231 1.00 93.38 206 PRO A C 1
ATOM 1647 O O . PRO A 1 206 ? -20.119 2.895 2.842 1.00 93.38 206 PRO A O 1
ATOM 1650 N N . ASP A 1 207 ? -20.199 4.106 0.965 1.00 95.19 207 ASP A N 1
ATOM 1651 C CA . ASP A 1 207 ? -20.947 3.123 0.171 1.00 95.19 207 ASP A CA 1
ATOM 1652 C C . ASP A 1 207 ? -20.131 1.864 -0.173 1.00 95.19 207 ASP A C 1
ATOM 1654 O O . ASP A 1 207 ? -20.705 0.825 -0.498 1.00 95.19 207 ASP A O 1
ATOM 1658 N N . LYS A 1 208 ? -18.797 1.931 -0.077 1.00 97.56 208 LYS A N 1
ATOM 1659 C CA . LYS A 1 208 ? -17.874 0.836 -0.411 1.00 97.56 208 LYS A CA 1
ATOM 1660 C C . LYS A 1 208 ? -17.239 0.191 0.819 1.00 97.56 208 LYS A C 1
ATOM 1662 O O . LYS A 1 208 ? -16.296 -0.585 0.683 1.00 97.56 208 LYS A O 1
ATOM 1667 N N . ILE A 1 209 ? -17.765 0.452 2.017 1.00 98.31 209 ILE A N 1
ATOM 1668 C CA . ILE A 1 209 ? -17.137 0.019 3.271 1.00 98.31 209 ILE A CA 1
ATOM 1669 C C . ILE A 1 209 ? -16.950 -1.500 3.385 1.00 98.31 209 ILE A C 1
ATOM 1671 O O . ILE A 1 209 ? -15.987 -1.963 3.990 1.00 98.31 209 ILE A O 1
ATOM 1675 N N . ALA A 1 210 ? -17.826 -2.290 2.756 1.00 98.38 210 ALA A N 1
ATOM 1676 C CA . ALA A 1 210 ? -17.690 -3.744 2.713 1.00 98.38 210 ALA A CA 1
ATOM 1677 C C . ALA A 1 210 ? -16.365 -4.185 2.063 1.00 98.38 210 ALA A C 1
ATOM 1679 O O . ALA A 1 210 ? -15.742 -5.134 2.531 1.00 98.38 210 ALA A O 1
ATOM 1680 N N . LEU A 1 211 ? -15.903 -3.464 1.035 1.00 98.50 211 LEU A N 1
ATOM 1681 C CA . LEU A 1 211 ? -14.603 -3.708 0.413 1.00 98.50 211 LEU A CA 1
ATOM 1682 C C . LEU A 1 211 ? -13.452 -3.306 1.343 1.00 98.50 211 LEU A C 1
ATOM 1684 O O . LEU A 1 211 ? -12.473 -4.038 1.430 1.00 98.50 211 LEU A O 1
ATOM 1688 N N . ALA A 1 212 ? -13.563 -2.191 2.074 1.00 98.62 212 ALA A N 1
ATOM 1689 C CA . ALA A 1 212 ? -12.547 -1.834 3.067 1.00 98.62 212 ALA A CA 1
ATOM 1690 C C . ALA A 1 212 ? -12.414 -2.911 4.151 1.00 98.62 212 ALA A C 1
ATOM 1692 O O . ALA A 1 212 ? -11.298 -3.290 4.483 1.00 98.62 212 ALA A O 1
ATOM 1693 N N . LEU A 1 213 ? -13.526 -3.453 4.660 1.00 98.69 213 LEU A N 1
ATOM 1694 C CA . LEU A 1 213 ? -13.501 -4.543 5.641 1.00 98.69 213 LEU A CA 1
ATOM 1695 C C . LEU A 1 213 ? -12.803 -5.800 5.101 1.00 98.69 213 LEU A C 1
ATOM 1697 O O . LEU A 1 213 ? -12.012 -6.409 5.820 1.00 98.69 213 LEU A O 1
ATOM 1701 N N . ASP A 1 214 ? -13.041 -6.161 3.837 1.00 98.38 214 ASP A N 1
ATOM 1702 C CA . ASP A 1 214 ? -12.337 -7.273 3.188 1.00 98.38 214 ASP A CA 1
ATOM 1703 C C . ASP A 1 214 ? -10.828 -7.000 3.065 1.00 98.38 214 ASP A C 1
ATOM 1705 O O . ASP A 1 214 ? -10.007 -7.829 3.458 1.00 98.38 214 ASP A O 1
ATOM 1709 N N . LEU A 1 215 ? -10.439 -5.804 2.615 1.00 98.50 215 LEU A N 1
ATOM 1710 C CA . LEU A 1 215 ? -9.030 -5.407 2.533 1.00 98.50 215 LEU A CA 1
ATOM 1711 C C . LEU A 1 215 ? -8.348 -5.441 3.907 1.00 98.50 215 LEU A C 1
ATOM 1713 O O . LEU A 1 215 ? -7.242 -5.963 4.029 1.00 98.50 215 LEU A O 1
ATOM 1717 N N . LEU A 1 216 ? -9.010 -4.945 4.956 1.00 98.62 216 LEU A N 1
ATOM 1718 C CA . LEU A 1 216 ? -8.510 -5.007 6.330 1.00 98.62 216 LEU A CA 1
ATOM 1719 C C . LEU A 1 216 ? -8.329 -6.453 6.807 1.00 98.62 216 LEU A C 1
ATOM 1721 O O . LEU A 1 216 ? -7.339 -6.751 7.475 1.00 98.62 216 LEU A O 1
ATOM 1725 N N . ALA A 1 217 ? -9.244 -7.361 6.462 1.00 97.94 217 ALA A N 1
ATOM 1726 C CA . ALA A 1 217 ? -9.115 -8.779 6.787 1.00 97.94 217 ALA A CA 1
ATOM 1727 C C . ALA A 1 217 ? -7.935 -9.430 6.044 1.00 97.94 217 ALA A C 1
ATOM 1729 O O . ALA A 1 217 ? -7.163 -10.174 6.652 1.00 97.94 217 ALA A O 1
ATOM 1730 N N . GLN A 1 218 ? -7.742 -9.107 4.761 1.00 95.75 218 GLN A N 1
ATOM 1731 C CA . GLN A 1 218 ? -6.595 -9.581 3.979 1.00 95.75 218 GLN A CA 1
ATOM 1732 C C . GLN A 1 218 ? -5.260 -9.106 4.574 1.00 95.75 218 GLN A C 1
ATOM 1734 O O . GLN A 1 218 ? -4.338 -9.907 4.720 1.00 95.75 218 GLN A O 1
ATOM 1739 N N . LEU A 1 219 ? -5.157 -7.829 4.958 1.00 96.44 219 LEU A N 1
ATOM 1740 C CA . LEU A 1 219 ? -3.947 -7.269 5.578 1.00 96.44 219 LEU A CA 1
ATOM 1741 C C . LEU A 1 219 ? -3.658 -7.925 6.934 1.00 96.44 219 LEU A C 1
ATOM 1743 O O . LEU A 1 219 ? -2.519 -8.292 7.218 1.00 96.44 219 LEU A O 1
ATOM 1747 N N . GLN A 1 220 ? -4.694 -8.159 7.747 1.00 95.62 220 GLN A N 1
ATOM 1748 C CA . GLN A 1 220 ? -4.555 -8.881 9.013 1.00 95.62 220 GLN A CA 1
ATOM 1749 C C . GLN A 1 220 ? -4.075 -10.323 8.817 1.00 95.62 220 GLN A C 1
ATOM 1751 O O . GLN A 1 220 ? -3.190 -10.766 9.550 1.00 95.62 220 GLN A O 1
ATOM 1756 N N . ALA A 1 221 ? -4.622 -11.040 7.830 1.00 93.75 221 ALA A N 1
ATOM 1757 C CA . ALA A 1 221 ? -4.207 -12.402 7.493 1.00 93.75 221 ALA A CA 1
ATOM 1758 C C . ALA A 1 221 ? -2.748 -12.465 7.009 1.00 93.75 221 ALA A C 1
ATOM 1760 O O . ALA A 1 221 ? -2.049 -13.436 7.287 1.00 93.75 221 ALA A O 1
ATOM 1761 N N . ALA A 1 222 ? -2.279 -11.405 6.349 1.00 91.81 222 ALA A N 1
ATOM 1762 C CA . ALA A 1 222 ? -0.891 -11.227 5.938 1.00 91.81 222 ALA A CA 1
ATOM 1763 C C . ALA A 1 222 ? 0.040 -10.737 7.068 1.00 91.81 222 ALA A C 1
ATOM 1765 O O . ALA A 1 222 ? 1.227 -10.535 6.841 1.00 91.81 222 ALA A O 1
ATOM 1766 N N . ASN A 1 223 ? -0.483 -10.543 8.285 1.00 91.38 223 ASN A N 1
ATOM 1767 C CA . ASN A 1 223 ? 0.216 -9.948 9.428 1.00 91.38 223 ASN A CA 1
ATOM 1768 C C . ASN A 1 223 ? 0.744 -8.517 9.179 1.00 91.38 223 ASN A C 1
ATOM 1770 O O . ASN A 1 223 ? 1.595 -8.031 9.920 1.00 91.38 223 ASN A O 1
ATOM 1774 N N . TYR A 1 224 ? 0.176 -7.808 8.203 1.00 92.19 224 TYR A N 1
ATOM 1775 C CA . TYR A 1 224 ? 0.576 -6.459 7.816 1.00 92.19 224 TYR A CA 1
ATOM 1776 C C . TYR A 1 224 ? -0.267 -5.399 8.534 1.00 92.19 224 TYR A C 1
ATOM 1778 O O . TYR A 1 224 ? -1.499 -5.443 8.524 1.00 92.19 224 TYR A O 1
ATOM 1786 N N . ALA A 1 225 ? 0.391 -4.425 9.172 1.00 94.81 225 ALA A N 1
ATOM 1787 C CA . ALA A 1 225 ? -0.247 -3.277 9.828 1.00 94.81 225 ALA A CA 1
ATOM 1788 C C . ALA A 1 225 ? -1.436 -3.635 10.757 1.00 94.81 225 ALA A C 1
ATOM 1790 O O . ALA A 1 225 ? -2.437 -2.916 10.810 1.00 94.81 225 ALA A O 1
ATOM 1791 N N . ARG A 1 226 ? -1.354 -4.744 11.506 1.00 95.94 226 ARG A N 1
ATOM 1792 C CA . ARG A 1 226 ? -2.490 -5.306 12.270 1.00 95.94 226 ARG A CA 1
ATOM 1793 C C . ARG A 1 226 ? -3.130 -4.343 13.268 1.00 95.94 226 ARG A C 1
ATOM 1795 O O . ARG A 1 226 ? -4.353 -4.257 13.316 1.00 95.94 226 ARG A O 1
ATOM 1802 N N . GLY A 1 227 ? -2.322 -3.606 14.036 1.00 97.94 227 GLY A N 1
ATOM 1803 C CA . GLY A 1 227 ? -2.825 -2.609 14.990 1.00 97.94 227 GLY A CA 1
ATOM 1804 C C . GLY A 1 227 ? -3.627 -1.501 14.302 1.00 97.94 227 GLY A C 1
ATOM 1805 O O . GLY A 1 227 ? -4.723 -1.160 14.742 1.00 97.94 227 GLY A O 1
ATOM 1806 N N . TRP A 1 228 ? -3.127 -1.011 13.162 1.00 98.25 228 TRP A N 1
ATOM 1807 C CA . TRP A 1 228 ? -3.838 -0.047 12.321 1.00 98.25 228 TRP A CA 1
ATOM 1808 C C . TRP A 1 228 ? -5.128 -0.639 11.742 1.00 98.25 228 TRP A C 1
ATOM 1810 O O . TRP A 1 228 ? -6.155 0.037 11.768 1.00 98.25 228 TRP A O 1
ATOM 1820 N N . CYS A 1 229 ? -5.104 -1.896 11.282 1.00 98.62 229 CYS A N 1
ATOM 1821 C CA . CYS A 1 229 ? -6.277 -2.537 10.690 1.00 98.62 229 CYS A CA 1
ATOM 1822 C C . CYS A 1 229 ? -7.422 -2.681 11.697 1.00 98.62 229 CYS A C 1
ATOM 1824 O O . CYS A 1 229 ? -8.539 -2.252 11.421 1.00 98.62 229 CYS A O 1
ATOM 1826 N N . LEU A 1 230 ? -7.124 -3.222 12.882 1.00 98.81 230 LEU A N 1
ATOM 1827 C CA . LEU A 1 230 ? -8.095 -3.377 13.967 1.00 98.81 230 LEU A CA 1
ATOM 1828 C C . LEU A 1 230 ? -8.652 -2.022 14.417 1.00 98.81 230 LEU A C 1
ATOM 1830 O O . LEU A 1 230 ? -9.850 -1.886 14.639 1.00 98.81 230 LEU A O 1
ATOM 1834 N N . TRP A 1 231 ? -7.800 -0.998 14.504 1.00 98.69 231 TRP A N 1
ATOM 1835 C CA . TRP A 1 231 ? -8.218 0.358 14.859 1.00 98.69 231 TRP A CA 1
ATOM 1836 C C . TRP A 1 231 ? -9.134 1.003 13.809 1.00 98.69 231 TRP A C 1
ATOM 1838 O O . TRP A 1 231 ? -10.122 1.653 14.161 1.00 98.69 231 TRP A O 1
ATOM 1848 N N . LYS A 1 232 ? -8.836 0.824 12.519 1.00 98.50 232 LYS A N 1
ATOM 1849 C CA . LYS A 1 232 ? -9.692 1.302 11.427 1.00 98.50 232 LYS A CA 1
ATOM 1850 C C . LYS A 1 232 ? -11.021 0.549 11.407 1.00 98.50 232 LYS A C 1
ATOM 1852 O O . LYS A 1 232 ? -12.062 1.197 11.375 1.00 98.50 232 LYS A O 1
ATOM 1857 N N . GLU A 1 233 ? -11.003 -0.777 11.538 1.00 98.62 233 GLU A N 1
ATOM 1858 C CA . GLU A 1 233 ? -12.219 -1.593 11.640 1.00 98.62 233 GLU A CA 1
ATOM 1859 C C . GLU A 1 233 ? -13.080 -1.183 12.845 1.00 98.62 233 GLU A C 1
ATOM 1861 O O . GLU A 1 233 ? -14.289 -0.989 12.714 1.00 98.62 233 GLU A O 1
ATOM 1866 N N . ALA A 1 234 ? -12.462 -0.965 14.008 1.00 98.62 234 ALA A N 1
ATOM 1867 C CA . ALA A 1 234 ? -13.153 -0.479 15.194 1.00 98.62 234 ALA A CA 1
ATOM 1868 C C . ALA A 1 234 ? -13.868 0.851 14.931 1.00 98.62 234 ALA A C 1
ATOM 1870 O O . ALA A 1 234 ? -15.049 0.996 15.243 1.00 98.62 234 ALA A O 1
ATOM 1871 N N . ASN A 1 235 ? -13.175 1.808 14.309 1.00 98.19 235 ASN A N 1
ATOM 1872 C CA . ASN A 1 235 ? -13.739 3.110 13.969 1.00 98.19 235 ASN A CA 1
ATOM 1873 C C . ASN A 1 235 ? -14.962 3.007 13.051 1.00 98.19 235 ASN A C 1
ATOM 1875 O O . ASN A 1 235 ? -15.910 3.771 13.238 1.00 98.19 235 ASN A O 1
ATOM 1879 N N . ILE A 1 236 ? -14.974 2.056 12.112 1.00 98.44 236 ILE A N 1
ATOM 1880 C CA . ILE A 1 236 ? -16.134 1.796 11.251 1.00 98.44 236 ILE A CA 1
ATOM 1881 C C . ILE A 1 236 ? -17.358 1.433 12.104 1.00 98.44 236 ILE A C 1
ATOM 1883 O O . ILE A 1 236 ? -18.406 2.059 11.954 1.00 98.44 236 ILE A O 1
ATOM 1887 N N . TYR A 1 237 ? -17.231 0.477 13.032 1.00 98.56 237 TYR A N 1
ATOM 1888 C CA . TYR A 1 237 ? -18.346 0.043 13.889 1.00 98.56 237 TYR A CA 1
ATOM 1889 C C . TYR A 1 237 ? -18.762 1.089 14.925 1.00 98.56 237 TYR A C 1
ATOM 1891 O O . TYR A 1 237 ? -19.953 1.254 15.182 1.00 98.56 237 TYR A O 1
ATOM 1899 N N . LEU A 1 238 ? -17.805 1.819 15.504 1.00 98.06 238 LEU A N 1
ATOM 1900 C CA . LEU A 1 238 ? -18.084 2.849 16.507 1.00 98.06 238 LEU A CA 1
ATOM 1901 C C . LEU A 1 238 ? -18.829 4.046 15.910 1.00 98.06 238 LEU A C 1
ATOM 1903 O O . LEU A 1 238 ? -19.717 4.599 16.557 1.00 98.06 238 LEU A O 1
ATOM 1907 N N . LYS A 1 239 ? -18.477 4.443 14.681 1.00 96.50 239 LYS A N 1
ATOM 1908 C CA . LYS A 1 239 ? -19.100 5.577 13.979 1.00 96.50 239 LYS A CA 1
ATOM 1909 C C . LYS A 1 239 ? -20.314 5.172 13.146 1.00 96.50 239 LYS A C 1
ATOM 1911 O O . LYS A 1 239 ? -21.126 6.030 12.816 1.00 96.50 239 LYS A O 1
ATOM 1916 N N . GLY A 1 240 ? -20.436 3.891 12.801 1.00 96.56 240 GLY A N 1
ATOM 1917 C CA . GLY A 1 240 ? -21.433 3.419 11.847 1.00 96.56 240 GLY A CA 1
ATOM 1918 C C . GLY A 1 240 ? -21.140 3.883 10.414 1.00 96.56 240 GLY A C 1
ATOM 1919 O O . GLY A 1 240 ? -22.045 4.294 9.688 1.00 96.56 240 GLY A O 1
ATOM 1920 N N . THR A 1 241 ? -19.870 3.875 9.995 1.00 95.62 241 THR A N 1
ATOM 1921 C CA . THR A 1 241 ? -19.490 4.280 8.632 1.00 95.62 241 THR A CA 1
ATOM 1922 C C . THR A 1 241 ? -20.004 3.246 7.631 1.00 95.62 241 THR A C 1
ATOM 1924 O O . THR A 1 241 ? -19.476 2.144 7.559 1.00 95.62 241 THR A O 1
ATOM 1927 N N . GLY A 1 242 ? -21.054 3.571 6.872 1.00 94.38 242 GLY A N 1
ATOM 1928 C CA . GLY A 1 242 ? -21.635 2.664 5.868 1.00 94.38 242 GLY A CA 1
ATOM 1929 C C . GLY A 1 242 ? -22.357 1.428 6.434 1.00 94.38 242 GLY A C 1
ATOM 1930 O O . GLY A 1 242 ? -22.794 0.573 5.667 1.00 94.38 242 GLY A O 1
ATOM 1931 N N . LEU A 1 243 ? -22.503 1.323 7.760 1.00 96.25 243 LEU A N 1
ATOM 1932 C CA . LEU A 1 243 ? -23.194 0.239 8.469 1.00 96.25 243 LEU A CA 1
ATOM 1933 C C . LEU A 1 243 ? -23.758 0.732 9.818 1.00 96.25 243 LEU A C 1
ATOM 1935 O O . LEU A 1 243 ? -23.341 1.783 10.290 1.00 96.25 243 LEU A O 1
ATOM 1939 N N . PRO A 1 244 ? -24.714 0.035 10.460 1.00 97.31 244 PRO A N 1
ATOM 1940 C CA . PRO A 1 244 ? -25.230 0.450 11.767 1.00 97.31 244 PRO A CA 1
ATOM 1941 C C . PRO A 1 244 ? -24.153 0.454 12.859 1.00 97.31 244 PRO A C 1
ATOM 1943 O O . PRO A 1 244 ? -23.290 -0.420 12.881 1.00 97.31 244 PRO A O 1
ATOM 1946 N N . VAL A 1 245 ? -24.242 1.399 13.800 1.00 98.06 245 VAL A N 1
ATOM 1947 C CA . VAL A 1 245 ? -23.332 1.466 14.954 1.00 98.06 245 VAL A CA 1
ATOM 1948 C C . VAL A 1 245 ? -23.380 0.164 15.761 1.00 98.06 245 VAL A C 1
ATOM 1950 O O . VAL A 1 245 ? -24.454 -0.288 16.158 1.00 98.06 245 VAL A O 1
ATOM 1953 N N . ASP A 1 246 ? -22.205 -0.382 16.067 1.00 98.38 246 ASP A N 1
ATOM 1954 C CA . ASP A 1 246 ? -22.018 -1.514 16.976 1.00 98.38 246 ASP A CA 1
ATOM 1955 C C . ASP A 1 246 ? -20.888 -1.193 17.962 1.00 98.38 246 ASP A C 1
ATOM 1957 O O . ASP A 1 246 ? -19.705 -1.455 17.719 1.00 98.38 246 ASP A O 1
ATOM 1961 N N . LEU A 1 247 ? -21.265 -0.602 19.099 1.00 98.06 247 LEU A N 1
ATOM 1962 C CA . LEU A 1 247 ? -20.309 -0.228 20.139 1.00 98.06 247 LEU A CA 1
ATOM 1963 C C . LEU A 1 247 ? -19.593 -1.448 20.718 1.00 98.06 247 LEU A C 1
ATOM 1965 O O . LEU A 1 247 ? -18.394 -1.385 20.955 1.00 98.06 247 LEU A O 1
ATOM 1969 N N . LYS A 1 248 ? -20.289 -2.572 20.914 1.00 97.94 248 LYS A N 1
ATOM 1970 C CA . LYS A 1 248 ? -19.688 -3.760 21.529 1.00 97.94 248 LYS A CA 1
ATOM 1971 C C . LYS A 1 248 ? -18.572 -4.315 20.648 1.00 97.94 248 LYS A C 1
ATOM 1973 O O . LYS A 1 248 ? -17.479 -4.586 21.142 1.00 97.94 248 LYS A O 1
ATOM 1978 N N . LYS A 1 249 ? -18.838 -4.471 19.348 1.00 98.19 249 LYS A N 1
ATOM 1979 C CA . LYS A 1 249 ? -17.831 -4.948 18.396 1.00 98.19 249 LYS A CA 1
ATOM 1980 C C . LYS A 1 249 ? -16.687 -3.949 18.248 1.00 98.19 249 LYS A C 1
ATOM 1982 O O . LYS A 1 249 ? -15.526 -4.346 18.313 1.00 98.19 249 LYS A O 1
ATOM 1987 N N . GLY A 1 250 ? -17.008 -2.665 18.091 1.00 98.56 250 GLY A N 1
ATOM 1988 C CA . GLY A 1 250 ? -16.012 -1.606 17.951 1.00 98.56 250 GLY A CA 1
ATOM 1989 C C . GLY A 1 250 ? -15.058 -1.514 19.145 1.00 98.56 250 GLY A C 1
ATOM 1990 O O . GLY A 1 250 ? -13.845 -1.455 18.960 1.00 98.56 250 GLY A O 1
ATOM 1991 N N . LEU A 1 251 ? -15.583 -1.575 20.370 1.00 98.62 251 LEU A N 1
ATOM 1992 C CA . LEU A 1 251 ? -14.774 -1.528 21.590 1.00 98.62 251 LEU A CA 1
ATOM 1993 C C . LEU A 1 251 ? -13.890 -2.771 21.749 1.00 98.62 251 LEU A C 1
ATOM 1995 O O . LEU A 1 251 ? -12.709 -2.622 22.042 1.00 98.62 251 LEU A O 1
ATOM 1999 N N . GLY A 1 252 ? -14.404 -3.972 21.458 1.00 98.62 252 GLY A N 1
ATOM 2000 C CA . GLY A 1 252 ? -13.582 -5.190 21.482 1.00 98.62 252 GLY A CA 1
ATOM 2001 C C . GLY A 1 252 ? -12.432 -5.161 20.463 1.00 98.62 252 GLY A C 1
ATOM 2002 O O . GLY A 1 252 ? -11.331 -5.638 20.738 1.00 98.62 252 GLY A O 1
ATOM 2003 N N . LEU A 1 253 ? -12.646 -4.549 19.293 1.00 98.75 253 LEU A N 1
ATOM 2004 C CA . LEU A 1 253 ? -11.585 -4.327 18.304 1.00 98.75 253 LEU A CA 1
ATOM 2005 C C . LEU A 1 253 ? -10.568 -3.269 18.767 1.00 98.75 253 LEU A C 1
ATOM 2007 O O . LEU A 1 253 ? -9.370 -3.450 18.542 1.00 98.75 253 LEU A O 1
ATOM 2011 N N . LEU A 1 254 ? -11.007 -2.197 19.442 1.00 98.44 254 LEU A N 1
ATOM 2012 C CA . LEU A 1 254 ? -10.094 -1.227 20.063 1.00 98.44 254 LEU A CA 1
ATOM 2013 C C . LEU A 1 254 ? -9.231 -1.871 21.149 1.00 98.44 254 LEU A C 1
ATOM 2015 O O . LEU A 1 254 ? -8.032 -1.607 21.190 1.00 98.44 254 LEU A O 1
ATOM 2019 N N . GLU A 1 255 ? -9.807 -2.725 21.997 1.00 98.44 255 GLU A N 1
ATOM 2020 C CA . GLU A 1 255 ? -9.066 -3.489 23.007 1.00 98.44 255 GLU A CA 1
ATOM 2021 C C . GLU A 1 255 ? -7.998 -4.376 22.355 1.00 98.44 255 GLU A C 1
ATOM 2023 O O . GLU A 1 255 ? -6.838 -4.355 22.770 1.00 98.44 255 GLU A O 1
ATOM 2028 N N . ALA A 1 256 ? -8.349 -5.089 21.280 1.00 98.56 256 ALA A N 1
ATOM 2029 C CA . ALA A 1 256 ? -7.402 -5.906 20.525 1.00 98.56 256 AL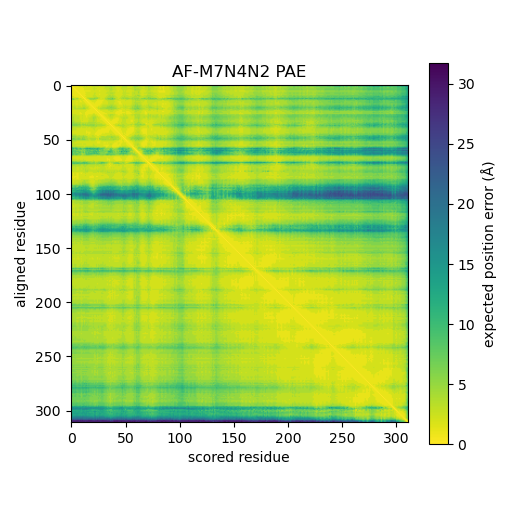A A CA 1
ATOM 2030 C C . ALA A 1 256 ? -6.280 -5.067 19.881 1.00 98.56 256 ALA A C 1
ATOM 2032 O O . ALA A 1 256 ? -5.111 -5.445 19.945 1.00 98.56 256 ALA A O 1
ATOM 2033 N N . ALA A 1 257 ? -6.602 -3.908 19.299 1.00 98.56 257 ALA A N 1
ATOM 2034 C CA . ALA A 1 257 ? -5.608 -2.992 18.738 1.00 98.56 257 ALA A CA 1
ATOM 2035 C C . ALA A 1 257 ? -4.700 -2.377 19.820 1.00 98.56 257 ALA A C 1
ATOM 2037 O O . ALA A 1 257 ? -3.489 -2.262 19.625 1.00 98.56 257 ALA A O 1
ATOM 2038 N N . ALA A 1 258 ? -5.258 -2.015 20.978 1.00 98.19 258 ALA A N 1
ATOM 2039 C CA . ALA A 1 258 ? -4.508 -1.509 22.123 1.00 98.19 258 ALA A CA 1
ATOM 2040 C C . ALA A 1 258 ? -3.580 -2.582 22.720 1.00 98.19 258 ALA A C 1
ATOM 2042 O O . ALA A 1 258 ? -2.469 -2.264 23.139 1.00 98.19 258 ALA A O 1
ATOM 2043 N N . ALA A 1 259 ? -3.978 -3.857 22.705 1.00 98.25 259 ALA A N 1
ATOM 2044 C CA . ALA A 1 259 ? -3.110 -4.966 23.105 1.00 98.25 259 ALA A CA 1
ATOM 2045 C C . ALA A 1 259 ? -1.885 -5.133 22.182 1.00 98.25 259 ALA A C 1
ATOM 2047 O O . ALA A 1 259 ? -0.849 -5.612 22.632 1.00 98.25 259 ALA A O 1
ATOM 2048 N N . LEU A 1 260 ? -1.976 -4.684 20.923 1.00 97.56 260 LEU A N 1
ATOM 2049 C CA . LEU A 1 260 ? -0.852 -4.590 19.978 1.00 97.56 260 LEU A CA 1
ATOM 2050 C C . LEU A 1 260 ? -0.051 -3.283 20.111 1.00 97.56 260 LEU A C 1
ATOM 2052 O O . LEU A 1 260 ? 0.700 -2.923 19.210 1.00 97.56 260 LEU A O 1
ATOM 2056 N N . GLU A 1 261 ? -0.247 -2.539 21.199 1.00 97.12 261 GLU A N 1
ATOM 2057 C CA . GLU A 1 261 ? 0.421 -1.261 21.462 1.00 97.12 261 GLU A CA 1
ATOM 2058 C C . GLU A 1 261 ? 0.166 -0.175 20.404 1.00 97.12 261 GLU A C 1
ATOM 2060 O O . GLU A 1 261 ? 0.938 0.772 20.246 1.00 97.12 261 GLU A O 1
ATOM 2065 N N . TRP A 1 262 ? -0.968 -0.255 19.700 1.00 97.81 262 TRP A N 1
ATOM 2066 C CA . TRP A 1 262 ? -1.346 0.764 18.729 1.00 97.81 26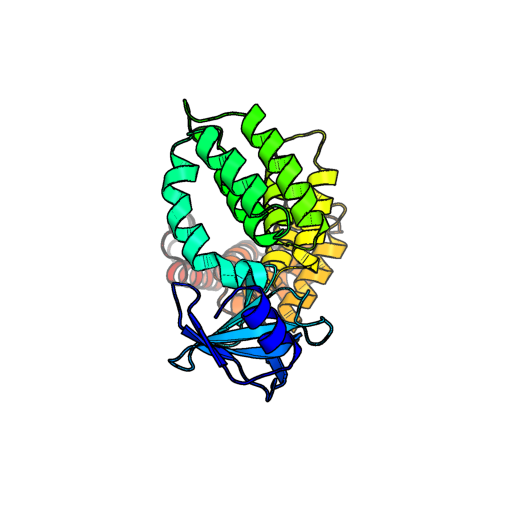2 TRP A CA 1
ATOM 2067 C C . TRP A 1 262 ? -1.834 2.035 19.436 1.00 97.81 262 TRP A C 1
ATOM 2069 O O . TRP A 1 262 ? -2.968 2.109 19.915 1.00 97.81 262 TRP A O 1
ATOM 2079 N N . ALA A 1 263 ? -0.978 3.060 19.487 1.00 97.69 263 ALA A N 1
ATOM 2080 C CA . ALA A 1 263 ? -1.235 4.282 20.252 1.00 97.69 263 ALA A CA 1
ATOM 2081 C C . ALA A 1 263 ? -2.576 4.978 19.915 1.00 97.69 263 ALA A C 1
ATOM 2083 O O . ALA A 1 263 ? -3.261 5.399 20.847 1.00 97.69 263 ALA A O 1
ATOM 2084 N N . PRO A 1 264 ? -3.012 5.087 18.638 1.00 97.50 264 PRO A N 1
ATOM 2085 C CA . PRO A 1 264 ? -4.341 5.619 18.314 1.00 97.50 264 PRO A CA 1
ATOM 2086 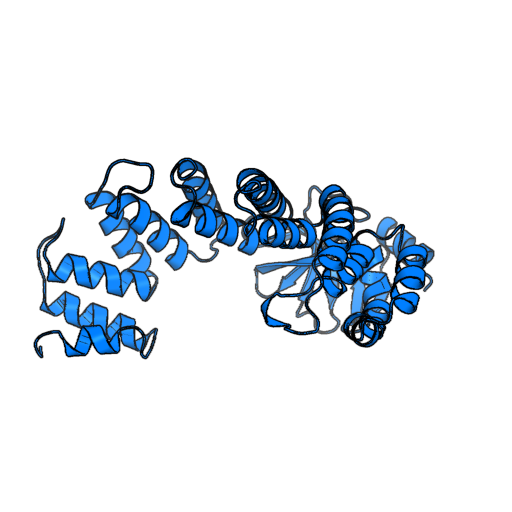C C . PRO A 1 264 ? -5.499 4.829 18.933 1.00 97.50 264 PRO A C 1
ATOM 2088 O O . PRO A 1 264 ? -6.450 5.433 19.416 1.00 97.50 264 PRO A O 1
ATOM 2091 N N . ALA A 1 265 ? -5.405 3.497 18.991 1.00 98.19 265 ALA A N 1
ATOM 2092 C CA . ALA A 1 265 ? -6.448 2.681 19.610 1.00 98.19 265 ALA A CA 1
ATOM 2093 C C . ALA A 1 265 ? -6.478 2.838 21.129 1.00 98.19 265 ALA A C 1
ATOM 2095 O O . ALA A 1 265 ? -7.557 2.904 21.706 1.00 98.19 265 ALA A O 1
ATOM 2096 N N . MET A 1 266 ? -5.313 2.948 21.775 1.00 98.31 266 MET A N 1
ATOM 2097 C CA . MET A 1 266 ? -5.234 3.251 23.207 1.00 98.31 266 MET A CA 1
ATOM 2098 C C . MET A 1 266 ? -5.878 4.600 23.540 1.00 98.31 266 MET A C 1
ATOM 2100 O O . MET A 1 266 ? -6.619 4.703 24.515 1.00 98.31 266 MET A O 1
ATOM 2104 N N . ALA A 1 267 ? -5.612 5.625 22.727 1.00 97.50 267 ALA A N 1
ATOM 2105 C CA . ALA A 1 267 ? -6.199 6.946 22.908 1.00 97.50 267 ALA A CA 1
ATOM 2106 C C . ALA A 1 267 ? -7.725 6.910 22.737 1.00 97.50 267 ALA A C 1
ATOM 2108 O O . ALA A 1 267 ? -8.444 7.388 23.615 1.00 97.50 267 ALA A O 1
ATOM 2109 N N . ASP A 1 268 ? -8.226 6.275 21.677 1.00 97.50 268 ASP A N 1
ATOM 2110 C CA . ASP A 1 268 ? -9.669 6.141 21.464 1.00 97.50 268 ASP A CA 1
ATOM 2111 C C . ASP A 1 268 ? -10.322 5.331 22.594 1.00 97.50 268 ASP A C 1
ATOM 2113 O O . ASP A 1 268 ? -11.303 5.778 23.187 1.00 97.50 268 ASP A O 1
ATOM 2117 N N . LEU A 1 269 ? -9.742 4.189 22.977 1.00 97.81 269 LEU A N 1
ATOM 2118 C CA . LEU A 1 269 ? -10.242 3.354 24.072 1.00 97.81 269 LEU A CA 1
ATOM 2119 C C . LEU A 1 269 ? -10.277 4.124 25.398 1.00 97.81 269 LEU A C 1
ATOM 2121 O O . LEU A 1 269 ? -11.266 4.043 26.126 1.00 97.81 269 LEU A O 1
ATOM 2125 N N . SER A 1 270 ? -9.248 4.930 25.682 1.00 97.06 270 SER A N 1
ATOM 2126 C CA . SER A 1 270 ? -9.220 5.780 26.875 1.00 97.06 270 SER A CA 1
ATOM 2127 C C . SER A 1 270 ? -10.376 6.777 26.897 1.00 97.06 270 SER A C 1
ATOM 2129 O O . SER A 1 270 ? -10.962 7.012 27.948 1.00 97.06 270 SER A O 1
ATOM 2131 N N . TYR A 1 271 ? -10.768 7.321 25.743 1.00 96.00 271 TYR A N 1
ATOM 2132 C CA . TYR A 1 271 ? -11.903 8.231 25.657 1.00 96.00 271 TYR A CA 1
ATOM 2133 C C . TYR A 1 271 ? -13.221 7.519 25.994 1.00 96.00 271 TYR A C 1
ATOM 2135 O O . TYR A 1 271 ? -13.986 8.018 26.825 1.00 96.00 271 TYR A O 1
ATOM 2143 N N . PHE A 1 272 ? -13.472 6.341 25.410 1.00 97.19 272 PHE A N 1
ATOM 2144 C CA . PHE A 1 272 ? -14.681 5.555 25.696 1.00 97.19 272 PHE A CA 1
ATOM 2145 C C . PHE A 1 272 ? -14.750 5.122 27.166 1.00 97.19 272 PHE A C 1
ATOM 2147 O O . PHE A 1 272 ? -15.802 5.267 27.791 1.00 97.19 272 PHE A O 1
ATOM 2154 N N . MET A 1 273 ? -13.623 4.689 27.733 1.00 97.31 273 MET A N 1
ATOM 2155 C CA . MET A 1 273 ? -13.490 4.274 29.131 1.00 97.31 273 MET A CA 1
ATOM 2156 C C . MET A 1 273 ? -13.643 5.444 30.108 1.00 97.31 273 MET A C 1
ATOM 2158 O O . MET A 1 273 ? -14.338 5.330 31.112 1.00 97.31 273 MET A O 1
ATOM 2162 N N . TYR A 1 274 ? -13.072 6.609 29.799 1.00 96.06 274 TYR A N 1
ATOM 2163 C CA . TYR A 1 274 ? -13.222 7.805 30.629 1.00 96.06 274 TYR A CA 1
ATOM 2164 C C . TYR A 1 274 ? -14.680 8.285 30.685 1.00 96.06 274 TYR A C 1
ATOM 2166 O O . TYR A 1 274 ? -15.145 8.785 31.713 1.00 96.06 274 TYR A O 1
ATOM 2174 N N . LYS A 1 275 ? -15.404 8.157 29.565 1.00 95.25 275 LYS A N 1
ATOM 2175 C CA . LYS A 1 275 ? -16.801 8.589 29.430 1.00 95.25 275 LYS A CA 1
ATOM 2176 C C . LYS A 1 275 ? -17.828 7.516 29.805 1.00 95.25 275 LYS A C 1
ATOM 2178 O O . LYS A 1 275 ? -18.991 7.874 29.972 1.00 95.25 275 LYS A O 1
ATOM 2183 N N . GLY A 1 276 ? -17.436 6.247 29.923 1.00 96.31 276 GLY A N 1
ATOM 2184 C CA . GLY A 1 276 ? -18.361 5.128 30.134 1.00 96.31 276 GLY A CA 1
ATOM 2185 C C . GLY A 1 276 ? -19.312 4.897 28.953 1.00 96.31 276 GLY A C 1
ATOM 2186 O O . GLY A 1 276 ? -20.489 4.599 29.144 1.00 96.31 276 GLY A O 1
ATOM 2187 N N . ILE A 1 277 ? -18.846 5.111 27.718 1.00 95.88 277 ILE A N 1
ATOM 2188 C CA . ILE A 1 277 ? -19.679 4.957 26.515 1.00 95.88 277 ILE A CA 1
ATOM 2189 C C . ILE A 1 277 ? -19.566 3.515 26.022 1.00 95.88 277 ILE A C 1
ATOM 2191 O O . ILE A 1 277 ? -18.524 3.111 25.517 1.00 95.88 277 ILE A O 1
ATOM 2195 N N . GLY A 1 278 ? -20.649 2.744 26.149 1.00 93.94 278 GLY A N 1
ATOM 2196 C CA . GLY A 1 278 ? -20.693 1.341 25.712 1.00 93.94 278 GLY A CA 1
ATOM 2197 C C . GLY A 1 278 ? -19.895 0.368 26.592 1.00 93.94 278 GLY A C 1
ATOM 2198 O O . GLY A 1 278 ? -19.826 -0.813 26.264 1.00 93.94 278 GLY A O 1
ATOM 2199 N N . MET A 1 279 ? -19.329 0.851 27.702 1.00 95.50 279 MET A N 1
ATOM 2200 C CA . MET A 1 279 ? -18.575 0.098 28.708 1.00 95.50 279 MET A CA 1
ATOM 2201 C C . MET A 1 279 ? -18.698 0.765 30.083 1.00 95.50 279 MET A C 1
ATOM 2203 O O . MET A 1 279 ? -19.164 1.902 30.180 1.00 95.50 279 MET A O 1
ATOM 2207 N N . GLU A 1 280 ? -18.274 0.077 31.143 1.00 95.00 280 GLU A N 1
ATOM 2208 C CA . GLU A 1 280 ? -18.164 0.689 32.470 1.00 95.00 280 GLU A CA 1
ATOM 2209 C C . GLU A 1 280 ? -17.054 1.746 32.488 1.00 95.00 280 GLU A C 1
ATOM 2211 O O . GLU A 1 280 ? -16.022 1.600 31.832 1.00 95.00 280 GLU A O 1
ATOM 2216 N N . ALA A 1 281 ? -17.289 2.842 33.211 1.00 95.88 281 ALA A N 1
ATOM 2217 C CA . ALA A 1 281 ? -16.328 3.930 33.280 1.00 95.88 281 ALA A CA 1
ATOM 2218 C C . ALA A 1 281 ? -15.195 3.608 34.263 1.00 95.88 281 ALA A C 1
ATOM 2220 O O . ALA A 1 281 ? -15.458 3.310 35.427 1.00 95.88 281 ALA A O 1
ATOM 2221 N N . ASP A 1 282 ? -13.950 3.781 33.821 1.00 96.38 282 ASP A N 1
ATOM 2222 C CA . ASP A 1 282 ? -12.762 3.763 34.679 1.00 96.38 282 ASP A CA 1
ATOM 2223 C C . ASP A 1 282 ? -11.832 4.914 34.281 1.00 96.38 282 ASP A C 1
ATOM 2225 O O . ASP A 1 282 ? -11.013 4.830 33.364 1.00 96.38 282 ASP A O 1
ATOM 2229 N N . GLN A 1 283 ? -11.991 6.048 34.960 1.00 95.06 283 GLN A N 1
ATOM 2230 C CA . GLN A 1 283 ? -11.236 7.257 34.637 1.00 95.06 283 GLN A CA 1
ATOM 2231 C C . GLN A 1 283 ? -9.747 7.123 34.963 1.00 95.06 283 GLN A C 1
ATOM 2233 O O . GLN A 1 283 ? -8.921 7.708 34.261 1.00 95.06 283 GLN A O 1
ATOM 2238 N N . GLN A 1 284 ? -9.396 6.356 35.999 1.00 94.81 284 GLN A N 1
ATOM 2239 C CA . GLN A 1 284 ? -8.006 6.178 36.405 1.00 94.81 284 GLN A CA 1
ATOM 2240 C C . GLN A 1 284 ? -7.266 5.327 35.372 1.00 94.81 284 GLN A C 1
ATOM 2242 O O . GLN A 1 284 ? -6.192 5.715 34.901 1.00 94.81 284 GLN A O 1
ATOM 2247 N N . GLN A 1 285 ? -7.865 4.206 34.966 1.00 95.19 285 GLN A N 1
ATOM 2248 C CA . GLN A 1 285 ? -7.311 3.353 33.924 1.00 95.19 285 GLN A CA 1
ATOM 2249 C C . GLN A 1 285 ? -7.280 4.071 32.568 1.00 95.19 285 GLN A C 1
ATOM 2251 O O . GLN A 1 285 ? -6.287 3.960 31.848 1.00 95.19 285 GLN A O 1
ATOM 2256 N N . ALA A 1 286 ? -8.298 4.874 32.244 1.00 95.81 286 ALA A N 1
ATOM 2257 C CA . ALA A 1 286 ? -8.314 5.677 31.027 1.00 95.81 286 ALA A CA 1
ATOM 2258 C C . ALA A 1 286 ? -7.149 6.680 30.967 1.00 95.81 286 ALA A C 1
ATOM 2260 O O . ALA A 1 286 ? -6.449 6.747 29.955 1.00 95.81 286 ALA A O 1
ATOM 2261 N N . ILE A 1 287 ? -6.893 7.431 32.048 1.00 95.50 287 ILE A N 1
ATOM 2262 C CA . ILE A 1 287 ? -5.762 8.373 32.112 1.00 95.50 287 ILE A CA 1
ATOM 2263 C C . ILE A 1 287 ? -4.436 7.625 31.932 1.00 95.50 287 ILE A C 1
ATOM 2265 O O . ILE A 1 287 ? -3.604 8.050 31.128 1.00 95.50 287 ILE A O 1
ATOM 2269 N N . ALA A 1 288 ? -4.250 6.495 32.619 1.00 95.44 288 ALA A N 1
ATOM 2270 C CA . ALA A 1 288 ? -3.041 5.681 32.493 1.00 95.44 288 ALA A CA 1
ATOM 2271 C C . ALA A 1 288 ? -2.842 5.153 31.059 1.00 95.44 288 ALA A C 1
ATOM 2273 O O . ALA A 1 288 ? -1.731 5.179 30.522 1.00 95.44 288 ALA A O 1
ATOM 2274 N N . LEU A 1 289 ? -3.923 4.723 30.404 1.00 96.31 289 LEU A N 1
ATOM 2275 C CA . LEU A 1 289 ? -3.892 4.249 29.024 1.00 96.31 289 LEU A CA 1
ATOM 2276 C C . LEU A 1 289 ? -3.533 5.375 28.040 1.00 96.31 289 LEU A C 1
ATOM 2278 O O . LEU A 1 289 ? -2.708 5.169 27.150 1.00 96.31 289 LEU A O 1
ATOM 2282 N N . LEU A 1 290 ? -4.080 6.580 28.229 1.00 95.81 290 LEU A N 1
ATOM 2283 C CA . LEU A 1 290 ? -3.749 7.747 27.407 1.00 95.81 290 LEU A CA 1
ATOM 2284 C C . LEU A 1 290 ? -2.299 8.213 27.618 1.00 95.81 290 LEU A C 1
ATOM 2286 O O . LEU A 1 290 ? -1.628 8.612 26.665 1.00 95.81 290 LEU A O 1
ATOM 2290 N N . GLN A 1 291 ? -1.784 8.131 28.848 1.00 94.88 291 GLN A N 1
ATOM 2291 C CA . GLN A 1 291 ? -0.372 8.392 29.143 1.00 94.88 291 GLN A CA 1
ATOM 2292 C C . GLN A 1 291 ? 0.539 7.411 28.396 1.00 94.88 291 GLN A C 1
ATOM 2294 O O . GLN A 1 291 ? 1.508 7.846 27.771 1.00 94.88 291 GLN A O 1
ATOM 2299 N N . LYS A 1 292 ? 0.195 6.114 28.388 1.00 95.81 292 LYS A N 1
ATOM 2300 C CA . LYS A 1 292 ? 0.911 5.095 27.603 1.00 95.81 292 LYS A CA 1
ATOM 2301 C C . LYS A 1 292 ? 0.829 5.375 26.096 1.00 95.81 292 LYS A C 1
ATOM 2303 O O . LYS A 1 292 ? 1.834 5.288 25.397 1.00 95.81 292 LYS A O 1
ATOM 2308 N N . ALA A 1 293 ? -0.333 5.782 25.585 1.00 96.00 293 ALA A N 1
ATOM 2309 C CA . ALA A 1 293 ? -0.468 6.185 24.185 1.00 96.00 293 ALA A CA 1
ATOM 2310 C C . ALA A 1 293 ? 0.470 7.357 23.835 1.00 96.00 293 ALA A C 1
ATOM 2312 O O . ALA A 1 293 ? 1.109 7.360 22.783 1.00 96.00 293 ALA A O 1
ATOM 2313 N N . ASN A 1 294 ? 0.590 8.347 24.727 1.00 94.56 294 ASN A N 1
ATOM 2314 C CA . ASN A 1 294 ? 1.462 9.504 24.526 1.00 94.56 294 ASN A CA 1
ATOM 2315 C C . ASN A 1 294 ? 2.951 9.164 24.636 1.00 94.56 294 ASN A C 1
ATOM 2317 O O . ASN A 1 294 ? 3.749 9.800 23.958 1.00 94.56 294 ASN A O 1
ATOM 2321 N N . SER A 1 295 ? 3.350 8.170 25.436 1.00 94.88 295 SER A N 1
ATOM 2322 C CA . SER A 1 295 ? 4.750 7.727 25.455 1.00 94.88 295 SER A CA 1
ATOM 2323 C C . SER A 1 295 ? 5.147 7.007 24.163 1.00 94.88 295 SER A C 1
ATOM 2325 O O . SER A 1 295 ? 6.276 7.165 23.709 1.00 94.88 295 SER A O 1
ATOM 2327 N N . LEU A 1 296 ? 4.216 6.274 23.540 1.00 93.31 296 LEU A N 1
ATOM 2328 C CA . LEU A 1 296 ? 4.411 5.608 22.244 1.00 93.31 296 LEU A CA 1
ATOM 2329 C C . LEU A 1 296 ? 4.308 6.564 21.044 1.00 93.31 296 LEU A C 1
ATOM 2331 O O . LEU A 1 296 ? 4.803 6.272 19.959 1.00 93.31 296 LEU A O 1
ATOM 2335 N N . SER A 1 297 ? 3.646 7.710 21.201 1.00 90.88 297 SER A N 1
ATOM 2336 C CA . SER A 1 297 ? 3.544 8.757 20.175 1.00 90.88 297 SER A CA 1
ATOM 2337 C C . SER A 1 297 ? 3.651 10.146 20.813 1.00 90.88 297 SER A C 1
ATOM 2339 O O . SER A 1 297 ? 2.632 10.833 20.965 1.00 90.88 297 SER A O 1
ATOM 2341 N N . PRO A 1 298 ? 4.872 10.569 21.199 1.00 84.38 298 PRO A N 1
ATOM 2342 C CA . PRO A 1 298 ? 5.084 11.824 21.909 1.00 84.38 298 PRO A CA 1
ATOM 2343 C C . PRO A 1 298 ? 4.501 13.024 21.168 1.00 84.38 298 PRO A C 1
ATOM 2345 O O . PRO A 1 298 ? 4.569 13.115 19.944 1.00 84.38 298 PRO A O 1
ATOM 2348 N N . ASN A 1 299 ? 3.948 13.967 21.933 1.00 84.12 299 ASN A N 1
ATOM 2349 C CA . ASN A 1 299 ? 3.293 15.198 21.471 1.00 84.12 299 ASN A CA 1
ATOM 2350 C C . ASN A 1 299 ? 1.913 15.024 20.828 1.00 84.12 299 ASN A C 1
ATOM 2352 O O . ASN A 1 299 ? 1.197 16.016 20.711 1.00 84.12 299 ASN A O 1
ATOM 2356 N N . ARG A 1 300 ? 1.493 13.805 20.467 1.00 88.19 300 ARG A N 1
ATOM 2357 C CA . ARG A 1 300 ? 0.197 13.594 19.807 1.00 88.19 300 ARG A CA 1
ATOM 2358 C C . ARG A 1 300 ? -0.996 13.778 20.748 1.00 88.19 300 ARG A C 1
ATOM 2360 O O . ARG A 1 300 ? -2.032 14.269 20.311 1.00 88.19 300 ARG A O 1
ATOM 2367 N N . TYR A 1 301 ? -0.858 13.412 22.025 1.00 90.25 301 TYR A N 1
ATOM 2368 C CA . TYR A 1 301 ? -1.962 13.432 23.000 1.00 90.25 301 TYR A CA 1
ATOM 2369 C C . TYR A 1 301 ? -1.701 14.352 24.200 1.00 90.25 301 TYR A C 1
ATOM 2371 O O . TYR A 1 301 ? -2.510 14.418 25.126 1.00 90.25 301 TYR A O 1
ATOM 2379 N N . THR A 1 302 ? -0.592 15.094 24.181 1.00 88.12 302 THR A N 1
ATOM 2380 C CA . THR A 1 302 ? -0.174 15.996 25.261 1.00 88.12 302 THR A CA 1
ATOM 2381 C C . THR A 1 302 ? -1.252 17.018 25.623 1.00 88.12 302 THR A C 1
ATOM 2383 O O . THR A 1 302 ? -1.483 17.272 26.803 1.00 88.12 302 THR A O 1
ATOM 2386 N N . ASP A 1 303 ? -1.940 17.593 24.636 1.00 88.38 303 ASP A N 1
ATOM 2387 C CA . ASP A 1 303 ? -2.955 18.615 24.909 1.00 88.38 303 ASP A CA 1
ATOM 2388 C C . ASP A 1 303 ? -4.252 18.034 25.476 1.00 88.38 303 ASP A C 1
ATOM 2390 O O . ASP A 1 303 ? -4.908 18.704 26.271 1.00 88.38 303 ASP A O 1
ATOM 2394 N N . ILE A 1 304 ? -4.579 16.778 25.152 1.00 87.44 304 ILE A N 1
ATOM 2395 C CA . ILE A 1 304 ? -5.696 16.053 25.775 1.00 87.44 304 ILE A CA 1
ATOM 2396 C C . ILE A 1 304 ? -5.352 15.758 27.240 1.00 87.44 304 ILE A C 1
ATOM 2398 O O . ILE A 1 304 ? -6.153 16.033 28.128 1.00 87.44 304 ILE A O 1
ATOM 2402 N N . LEU A 1 305 ? -4.133 15.278 27.513 1.00 87.75 305 LEU A N 1
ATOM 2403 C CA . LEU A 1 305 ? -3.672 14.975 28.873 1.00 87.75 305 LEU A CA 1
ATOM 2404 C C . LEU A 1 305 ? -3.686 16.200 29.796 1.00 87.75 305 LEU A C 1
ATOM 2406 O O . LEU A 1 305 ? -4.070 16.076 30.953 1.00 87.75 305 LEU A O 1
ATOM 2410 N N . LYS A 1 306 ? -3.326 17.390 29.295 1.00 88.25 306 LYS A N 1
ATOM 2411 C CA . LYS A 1 306 ? -3.374 18.646 30.072 1.00 88.25 306 LYS A CA 1
ATOM 2412 C C . LYS A 1 306 ? -4.789 19.056 30.496 1.00 88.25 306 LYS A C 1
ATOM 2414 O O . LYS A 1 306 ? 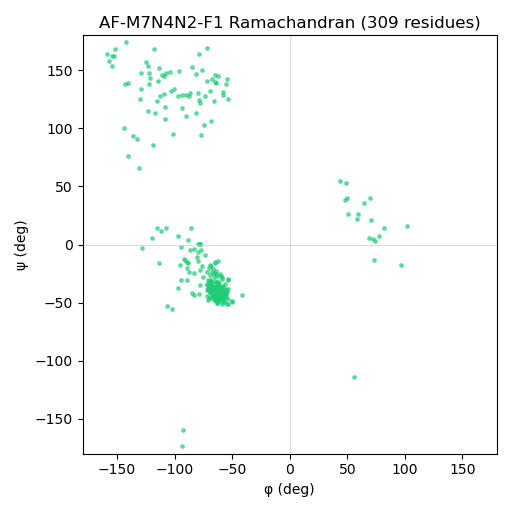-4.928 19.860 31.412 1.00 88.25 306 LYS A O 1
ATOM 2419 N N . GLN A 1 307 ? -5.815 18.574 29.796 1.00 86.00 307 GLN A N 1
ATOM 2420 C CA . GLN A 1 307 ? -7.216 18.899 30.076 1.00 86.00 307 GLN A CA 1
ATOM 2421 C C . GLN A 1 307 ? -7.863 17.914 31.056 1.00 86.00 307 GLN A C 1
ATOM 2423 O O . GLN A 1 307 ? -8.955 18.190 31.557 1.00 86.00 307 GLN A O 1
ATOM 2428 N N . LEU A 1 308 ? -7.222 16.772 31.324 1.00 82.06 308 LEU A N 1
ATOM 2429 C CA . LEU A 1 308 ? -7.728 15.789 32.273 1.00 82.06 308 LEU A CA 1
ATOM 2430 C C . LEU A 1 308 ? -7.366 16.198 33.709 1.00 82.06 308 LEU A C 1
ATOM 2432 O O . LEU A 1 308 ? -6.306 16.790 33.927 1.00 82.06 308 LEU A O 1
ATOM 2436 N N . PRO A 1 309 ? -8.227 15.898 34.699 1.00 74.12 309 PRO A N 1
ATOM 2437 C CA . PRO A 1 309 ? -7.884 16.098 36.100 1.00 74.12 309 PRO A CA 1
ATOM 2438 C C . PRO A 1 309 ? -6.590 15.348 36.417 1.00 74.12 309 PRO A C 1
ATOM 2440 O O . PRO A 1 309 ? -6.415 14.212 35.971 1.00 74.12 309 PRO A O 1
ATOM 2443 N N . SER A 1 310 ? -5.692 15.970 37.180 1.00 60.69 310 SER A N 1
ATOM 2444 C CA . SER A 1 310 ? -4.523 15.278 37.722 1.00 60.69 310 SER A CA 1
ATOM 2445 C C . SER A 1 310 ? -4.994 14.030 38.477 1.00 60.69 310 SER A C 1
ATOM 2447 O O . SER A 1 310 ? -5.869 14.151 39.338 1.00 60.69 310 SER A O 1
ATOM 2449 N N . ALA A 1 311 ? -4.456 12.862 38.113 1.00 53.03 311 ALA A N 1
ATOM 2450 C CA . ALA A 1 311 ? -4.677 11.613 38.843 1.00 53.03 311 ALA A CA 1
ATOM 2451 C C . ALA A 1 311 ? -4.126 11.693 40.274 1.00 53.03 311 ALA A C 1
ATOM 2453 O O . ALA A 1 311 ? -3.102 12.394 40.470 1.00 53.03 311 ALA A O 1
#

Secondary structure (DSSP, 8-state):
--HHHHHHHHHTT--EEEE-SS-EEEE-TT--EEEETTEEEEEEEEETTSS-EEEEETTS-TTTSPEEEEETTEEEEEES-HHHHHHHHHHHHHHHHHTTT-HHHHHHHHHHHTT-HHHHHHHHHHH---GGGGGG--HHHHHHHHHHHHHHHHTT-HHHHHHHHHHHHT-GGGHHHHHHHHHHHHHHS-HHHHHHHHHHHHHH-GGGHHHHHHHHHHHHHTTSSHHHHHHHHHHHHHHTSSS---HHHHHHHHHHHHHTT-HHHHHHHHHHHHHTSSS---HHHHHHHHHHHHHHSTTSSHHHHTTSPP-

Organism: NCBI:txid1279009

Foldseek 3Di:
DDLVVQLVCLLQQHFDWDDLQPFIWTAGSVQDWDAALNFIWGFGTATPVNQKTKTFGPVDDQQQTFIWIAGPRFTFGDFRGPSLSNCNNVLVVCLVVLLVPPVVSLVVQCVVCVVPLRSLLSSLVSQDDDPVVPVSDDVVSPVVSLVSLVVSLVSQDLSSLQVNLVVQVVPPVCPVVSLVSLVSSCVRTGLVSLVVNLVCCQVPNLCCNVSSLVSLVSCVSSVHPVLVSLQSVLCCQCVVRNHHHDNVSSLVSLVVSVVVVNLVSLLVNLVCQCVVPSHDHDNVVSLVSNVSSCVVPPPPCVVVNVPDPDD

Radius of gyration: 23.52 Å; Cα contacts (8 Å, |Δi|>4):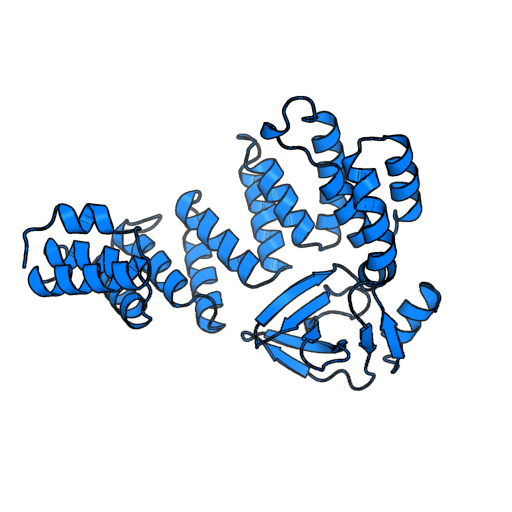 490; chains: 1; bounding box: 51×52×68 Å

Sequence (311 aa):
MTHPQFLQALQEAADFRFSDGTDTWLFTASRPLVQVEGQNFIVLAEDELGESQMGIRAQEEPSRANLFLIEEGEATFMALSASELYHRKALLGYFSQLSSGKRKAYDDLLEQYKDCSGCLYWIASGLMTSEYDGRRYNPQRNRQAAELLEQVAAAGDPRACRDLASYYSWQADKREQAFHWMLKAASLGDLADKKRLADDIIDDWPDKIALALDLLAQLQAANYARGWCLWKEANIYLKGTGLPVDLKKGLGLLEAAAALEWAPAMADLSYFMYKGIGMEADQQQAIALLQKANSLSPNRYTDILKQLPSA

Solvent-accessible surface area (backbone atoms only — not comparable to full-atom values): 16040 Å² total; per-residue (Å²): 130,54,74,70,57,50,57,49,40,60,75,68,39,42,71,48,79,49,66,38,73,86,54,45,35,44,30,40,51,78,47,52,78,46,79,39,54,84,40,54,28,30,36,45,25,28,37,84,83,69,70,41,35,34,24,29,51,65,90,51,56,79,85,73,23,52,33,26,38,34,43,98,67,43,59,41,74,66,40,46,25,62,66,28,46,69,41,38,42,62,52,64,71,40,52,72,53,45,71,65,70,53,66,72,67,48,58,57,48,48,67,75,32,67,91,29,51,47,46,44,41,56,56,22,59,44,43,52,55,47,82,88,52,56,94,65,39,41,73,69,47,32,50,55,17,47,59,47,24,52,55,23,30,72,74,58,28,26,66,30,16,46,53,47,15,59,64,23,60,79,35,85,94,29,49,68,58,11,49,52,23,35,55,50,11,30,71,60,39,29,67,67,35,34,52,48,44,27,51,52,24,67,77,76,31,42,93,47,33,73,58,26,52,51,44,38,50,53,33,44,72,30,68,44,64,42,33,60,36,31,31,52,55,13,49,34,25,56,69,23,56,67,45,78,66,32,49,65,61,12,50,55,26,18,52,56,7,32,73,63,68,24,36,72,21,23,39,53,46,17,53,34,26,48,68,32,60,84,49,78,62,39,54,68,61,14,51,54,36,36,53,52,18,24,71,76,38,70,78,75,41,52,73,61,58,73,72,47,79,84,129

Nearest PDB structures (foldseek):
  6ok3-assembly1_B  TM=6.232E-01  e=5.833E-06  Oxalobacter formigenes OXCC13
  4bwr-assembly1_A  TM=5.909E-01  e=3.469E-06  Escherichia coli CFT073
  6deh-assembly2_B  TM=6.034E-01  e=7.047E-06  Legionella pneumophila subsp. pneumophila str. Philadelphia 1
  6ork-assembly2_B  TM=5.584E-01  e=4.241E-05  Oxalobacter formigenes OXCC13
  6orc-assembly1_A  TM=5.415E-01  e=9.140E-04  Oxalobacter formigenes OXCC13

pLDDT: mean 91.73, std 7.88, range [53.03, 98.81]

InterPro domains:
  IPR006597 Sel1-like repeat [PF08238] (159-190)
  IPR006597 Sel1-like repeat [PF08238] (235-260)
  IPR006597 Sel1-like repeat [PF08238] (263-294)
  IPR006597 Sel1-like repeat [SM00671] (158-190)
  IPR006597 Sel1-like repeat [SM00671] (227-262)
  IPR006597 Sel1-like repeat [SM00671] (263-298)
  IPR011990 Tetratricopeptide-like helical domain superfamily [G3DSA:1.25.40.10] (71-308)
  IPR050767 Sel1/AlgK [PTHR11102] (132-295)